Protein AF-A0A938T1M0-F1 (afdb_monomer_lite)

Foldseek 3Di:
DDPDPDPDPPPPPWDFDDWDDDPPFPIKTWTDDPVFKTKIWDFDPVVGDIDIDIDGNCRVCVVVVVCVVVVVVVVVVVVVVVVVVVVVCCVPPVVLVVQLVVQVVVVVVVPLVDARDQPDPDDPSNVVRVVSRVVSVVVVVVVVVVVVVVVVVVVVLAPPLWKKFKAALQQATQFTYPSNCVQQVDDGVVRHGDHPCVSQVHPDCSVVLNVCVVVVNQFDFDWDWGQHPPPGTWTKTWTWGQDPVPNMIMIIIDTCRPVD

Secondary structure (DSSP, 8-state):
---------------EEEEEEETTEEEEEEEEETTTEEEEEEEETTTTEEEEEEEEHHHHHHHHHHHHHHHHHHHHHHHHHHHHHHHHHIIIIIHHHHHHHHHHHHHHTT-TT-------SSSHHHHHHHHHHHHHHHHHHHHHHHHHHHHHHHHHHHH-SSEEEEEETTSBEEEE-HHHHHHHT--HHHHTTSBHHHHHT-SSHHHHHHHHHHHT----EEEEEEEETTTEEEEEEEEEEEETTTTEEEEEEEE-TT--

Sequence (260 aa):
MNSTITWKRKKFHWIQIFTISLFSIKKVNLFLHRKDRLGASLYLEKPGWVVIASVSKDEALSPVLQIVHIGFFRIGIGVVAVMILTLIIARRIARPILHVANTAERITEGHWDERVVVKYKKGEIARLARAFNEMVETLQKSLRALRHSERLKENIIAIIPSALLVLDRSFKVNSVNKGFCEMFDMTIHEVVGKPVDDVLKETGISTEGRNAIAHGDCFLDLECECRSPKKGKMVLKLSLTDMQDVEEVVLVIENITEIK

Structure (mmCIF, N/CA/C/O backbone):
data_AF-A0A938T1M0-F1
#
_entry.id   AF-A0A938T1M0-F1
#
loop_
_atom_site.group_PDB
_atom_site.id
_atom_site.type_symbol
_atom_site.label_atom_id
_atom_site.label_alt_id
_atom_site.label_comp_id
_atom_site.label_asym_id
_atom_site.label_entity_id
_atom_site.label_seq_id
_atom_site.pdbx_PDB_ins_code
_atom_site.Cartn_x
_atom_site.Cartn_y
_atom_site.Cartn_z
_atom_site.occupancy
_atom_site.B_iso_or_equiv
_atom_site.auth_seq_id
_atom_site.auth_comp_id
_atom_site.auth_asym_id
_atom_site.auth_atom_id
_atom_site.pdbx_PDB_model_num
ATOM 1 N N . MET A 1 1 ? 59.189 7.403 -92.893 1.00 32.72 1 MET A N 1
ATOM 2 C CA . MET A 1 1 ? 58.217 8.379 -93.431 1.00 32.72 1 MET A CA 1
ATOM 3 C C . MET A 1 1 ? 57.289 8.773 -92.293 1.00 32.72 1 MET A C 1
ATOM 5 O O . MET A 1 1 ? 56.646 7.906 -91.721 1.00 32.72 1 MET A O 1
ATOM 9 N N . ASN A 1 2 ? 57.356 10.040 -91.884 1.00 28.48 2 ASN A N 1
ATOM 10 C CA . ASN A 1 2 ? 56.702 10.600 -90.701 1.00 28.48 2 ASN A CA 1
ATOM 11 C C . ASN A 1 2 ? 55.172 10.498 -90.782 1.00 28.48 2 ASN A C 1
ATOM 13 O O . ASN A 1 2 ? 54.568 11.125 -91.647 1.00 28.48 2 ASN A O 1
ATOM 17 N N . SER A 1 3 ? 54.541 9.788 -89.845 1.00 28.48 3 SER A N 1
ATOM 18 C CA . SER A 1 3 ? 53.109 9.931 -89.575 1.00 28.48 3 SER A CA 1
ATOM 19 C C . SER A 1 3 ? 52.917 10.985 -88.485 1.00 28.48 3 SER A C 1
ATOM 21 O O . SER A 1 3 ? 52.976 10.706 -87.287 1.00 28.48 3 SER A O 1
ATOM 23 N N . THR A 1 4 ? 52.741 12.226 -88.917 1.00 28.42 4 THR A N 1
ATOM 24 C CA . THR A 1 4 ? 52.432 13.391 -88.088 1.00 28.42 4 THR A CA 1
ATOM 25 C C . THR A 1 4 ? 51.041 13.212 -87.469 1.00 28.42 4 THR A C 1
ATOM 27 O O . THR A 1 4 ? 50.024 13.425 -88.124 1.00 28.42 4 THR A O 1
ATOM 30 N N . ILE A 1 5 ? 50.973 12.803 -86.199 1.00 30.28 5 ILE A N 1
ATOM 31 C CA . ILE A 1 5 ? 49.720 12.783 -85.433 1.00 30.28 5 ILE A CA 1
ATOM 32 C C . ILE A 1 5 ? 49.393 14.230 -85.055 1.00 30.28 5 ILE A C 1
ATOM 34 O O . ILE A 1 5 ? 49.889 14.779 -84.071 1.00 30.28 5 ILE A O 1
ATOM 38 N N . THR A 1 6 ? 48.572 14.880 -85.875 1.00 26.11 6 THR A N 1
ATOM 39 C CA . THR A 1 6 ? 48.035 16.212 -85.599 1.00 26.11 6 THR A CA 1
ATOM 40 C C . THR A 1 6 ? 47.037 16.126 -84.443 1.00 26.11 6 THR A C 1
ATOM 42 O O . THR A 1 6 ? 45.907 15.663 -84.620 1.00 26.11 6 THR A O 1
ATOM 45 N N . TRP A 1 7 ? 47.424 16.594 -83.254 1.00 29.97 7 TRP A N 1
ATOM 46 C CA . TRP A 1 7 ? 46.499 16.818 -82.141 1.00 29.97 7 TRP A CA 1
ATOM 47 C C . TRP A 1 7 ? 45.564 17.982 -82.484 1.00 29.97 7 TRP A C 1
ATOM 49 O O . TRP A 1 7 ? 45.816 19.146 -82.176 1.00 29.97 7 TRP A O 1
ATOM 59 N N . LYS A 1 8 ? 44.457 17.668 -83.161 1.00 27.16 8 LYS A N 1
ATOM 60 C CA . LYS A 1 8 ? 43.350 18.601 -83.369 1.00 27.16 8 LYS A CA 1
ATOM 61 C C . LYS A 1 8 ? 42.813 18.966 -81.985 1.00 27.16 8 LYS A C 1
ATOM 63 O O . LYS A 1 8 ? 42.404 18.079 -81.238 1.00 27.16 8 LYS A O 1
ATOM 68 N N . ARG A 1 9 ? 42.839 20.262 -81.655 1.00 35.25 9 ARG A N 1
ATOM 69 C CA . ARG A 1 9 ? 42.271 20.918 -80.461 1.00 35.25 9 ARG A CA 1
ATOM 70 C C . ARG A 1 9 ? 40.810 20.472 -80.228 1.00 35.25 9 ARG A C 1
ATOM 72 O O . ARG A 1 9 ? 39.865 21.201 -80.509 1.00 35.25 9 ARG A O 1
ATOM 79 N N . LYS A 1 10 ? 40.584 19.261 -79.716 1.00 34.41 10 LYS A N 1
ATOM 80 C CA . LYS A 1 10 ? 39.318 18.893 -79.083 1.00 34.41 10 LYS A CA 1
ATOM 81 C C . LYS A 1 10 ? 39.330 19.631 -77.754 1.00 34.41 10 LYS A C 1
ATOM 83 O O . LYS A 1 10 ? 40.147 19.319 -76.894 1.00 34.41 10 LYS A O 1
ATOM 88 N N . LYS A 1 11 ? 38.476 20.651 -77.622 1.00 34.88 11 LYS A N 1
ATOM 89 C CA . LYS A 1 11 ? 38.172 21.327 -76.353 1.00 34.88 11 LYS A CA 1
ATOM 90 C C . LYS A 1 11 ? 37.719 20.266 -75.343 1.00 34.88 11 LYS A C 1
ATOM 92 O O . LYS A 1 11 ? 36.526 20.009 -75.211 1.00 34.88 11 LYS A O 1
ATOM 97 N N . PHE A 1 12 ? 38.652 19.635 -74.640 1.00 42.44 12 PHE A N 1
ATOM 98 C CA . PHE A 1 12 ? 38.319 18.900 -73.434 1.00 42.44 12 PHE A CA 1
ATOM 99 C C . PHE A 1 12 ? 37.825 19.940 -72.426 1.00 42.44 12 PHE A C 1
ATOM 101 O O . PHE A 1 12 ? 38.582 20.813 -72.006 1.00 42.44 12 PHE A O 1
ATOM 108 N N . HIS A 1 13 ? 36.533 19.903 -72.109 1.00 35.84 13 HIS A N 1
ATOM 109 C CA . HIS A 1 13 ? 35.963 20.695 -71.025 1.00 35.84 13 HIS A CA 1
ATOM 110 C C . HIS A 1 13 ? 36.415 20.074 -69.701 1.00 35.84 13 HIS A C 1
ATOM 112 O O . HIS A 1 13 ? 35.733 19.225 -69.132 1.00 35.84 13 HIS A O 1
ATOM 118 N N . TRP A 1 14 ? 37.610 20.450 -69.252 1.00 47.53 14 TRP A N 1
ATOM 119 C CA . TRP A 1 14 ? 38.075 20.190 -67.896 1.00 47.53 14 TRP A CA 1
ATOM 120 C C . TRP A 1 14 ? 37.619 21.347 -67.016 1.00 47.53 14 TRP A C 1
ATOM 122 O O . TRP A 1 14 ? 37.953 22.499 -67.284 1.00 47.53 14 TRP A O 1
ATOM 132 N N . ILE A 1 15 ? 36.858 21.049 -65.970 1.00 43.47 15 ILE A N 1
ATOM 133 C CA . ILE A 1 15 ? 36.596 22.016 -64.906 1.00 43.47 15 ILE A CA 1
ATOM 134 C C . ILE A 1 15 ? 37.726 21.821 -63.896 1.00 43.47 15 ILE A C 1
ATOM 136 O O . ILE A 1 15 ? 37.803 20.775 -63.250 1.00 43.47 15 ILE A O 1
ATOM 140 N N . GLN A 1 16 ? 38.651 22.780 -63.834 1.00 45.66 16 GLN A N 1
ATOM 141 C CA . GLN A 1 16 ? 39.738 22.788 -62.856 1.00 45.66 16 GLN A CA 1
ATOM 142 C C . GLN A 1 16 ? 39.152 23.158 -61.491 1.00 45.66 16 GLN A C 1
ATOM 144 O O . GLN A 1 16 ? 38.531 24.207 -61.353 1.00 45.66 16 GLN A O 1
ATOM 149 N N . ILE A 1 17 ? 39.311 22.274 -60.505 1.00 53.03 17 ILE A N 1
ATOM 150 C CA . ILE A 1 17 ? 38.641 22.415 -59.202 1.00 53.03 17 ILE A CA 1
ATOM 151 C C . ILE A 1 17 ? 39.590 23.031 -58.172 1.00 53.03 17 ILE A C 1
ATOM 153 O O . ILE A 1 17 ? 39.186 23.906 -57.414 1.00 53.03 17 ILE A O 1
ATOM 157 N N . PHE A 1 18 ? 40.854 22.589 -58.137 1.00 41.94 18 PHE A N 1
ATOM 158 C CA . PHE A 1 18 ? 41.838 23.041 -57.150 1.00 41.94 18 PHE A CA 1
ATOM 159 C C . PHE A 1 18 ? 43.278 22.706 -57.589 1.00 41.94 18 PHE A C 1
ATOM 161 O O . PHE A 1 18 ? 43.489 21.724 -58.303 1.00 41.94 18 PHE A O 1
ATOM 168 N N . THR A 1 19 ? 44.269 23.496 -57.152 1.00 43.09 19 THR A N 1
ATOM 169 C CA . THR A 1 19 ? 45.709 23.247 -57.396 1.00 43.09 19 THR A CA 1
ATOM 170 C C . THR A 1 19 ? 46.438 23.208 -56.056 1.00 43.09 19 THR A C 1
ATOM 172 O O . THR A 1 19 ? 46.411 24.198 -55.330 1.00 43.09 19 THR A O 1
ATOM 175 N N . ILE A 1 20 ? 47.092 22.092 -55.720 1.00 47.69 20 ILE A N 1
ATOM 176 C CA . ILE A 1 20 ? 47.878 21.957 -54.481 1.00 47.69 20 ILE A CA 1
ATOM 177 C C . ILE A 1 20 ? 49.364 21.987 -54.842 1.00 47.69 20 ILE A C 1
ATOM 179 O O . ILE A 1 20 ? 49.814 21.239 -55.711 1.00 47.69 20 ILE A O 1
ATOM 183 N N . SER A 1 21 ? 50.125 22.858 -54.176 1.00 43.66 21 SER A N 1
ATOM 184 C CA . SER A 1 21 ? 51.585 22.924 -54.282 1.00 43.66 21 SER A CA 1
ATOM 185 C C . SER A 1 21 ? 52.196 22.311 -53.024 1.00 43.66 21 SER A C 1
ATOM 187 O O . SER A 1 21 ? 52.230 22.962 -51.983 1.00 43.66 21 SER A O 1
ATOM 189 N N . LEU A 1 22 ? 52.653 21.057 -53.096 1.00 43.72 22 LEU A N 1
ATOM 190 C CA . LEU A 1 22 ? 53.456 20.454 -52.027 1.00 43.72 22 LEU A CA 1
ATOM 191 C C . LEU A 1 22 ? 54.924 20.861 -52.217 1.00 43.72 22 LEU A C 1
ATOM 193 O O . LEU A 1 22 ? 55.430 20.803 -53.334 1.00 43.72 22 LEU A O 1
ATOM 197 N N . PHE A 1 23 ? 55.603 21.239 -51.131 1.00 44.09 23 PHE A N 1
ATOM 198 C CA . PHE A 1 23 ? 56.865 22.007 -51.073 1.00 44.09 23 PHE A CA 1
ATOM 199 C C . PHE A 1 23 ? 58.115 21.393 -51.760 1.00 44.09 23 PHE A C 1
ATOM 201 O O . PHE A 1 23 ? 59.209 21.924 -51.627 1.00 44.09 23 PHE A O 1
ATOM 208 N N . SER A 1 24 ? 57.981 20.300 -52.518 1.00 49.78 24 SER A N 1
ATOM 209 C CA . SER A 1 24 ? 59.057 19.718 -53.342 1.00 49.78 24 SER A CA 1
ATOM 210 C C . SER A 1 24 ? 58.553 19.011 -54.624 1.00 49.78 24 SER A C 1
ATOM 212 O O . SER A 1 24 ? 59.338 18.475 -55.401 1.00 49.78 24 SER A O 1
ATOM 214 N N . ILE A 1 25 ? 57.239 19.012 -54.900 1.00 48.59 25 ILE A N 1
ATOM 215 C CA . ILE A 1 25 ? 56.631 18.304 -56.043 1.00 48.59 25 ILE A CA 1
ATOM 216 C C . ILE A 1 25 ? 55.898 19.320 -56.931 1.00 48.59 25 ILE A C 1
ATOM 218 O O . ILE A 1 25 ? 55.075 20.101 -56.454 1.00 48.59 25 ILE A O 1
ATOM 222 N N . LYS A 1 26 ? 56.199 19.311 -58.239 1.00 55.69 26 LYS A N 1
ATOM 223 C CA . LYS A 1 26 ? 55.539 20.142 -59.266 1.00 55.69 26 LYS A CA 1
ATOM 224 C C . LYS A 1 26 ? 54.010 20.056 -59.186 1.00 55.69 26 LYS A C 1
ATOM 226 O O . LYS A 1 26 ? 53.461 19.002 -58.883 1.00 55.69 26 LYS A O 1
ATOM 231 N N . LYS A 1 27 ? 53.349 21.178 -59.510 1.00 55.69 27 LYS A N 1
ATOM 232 C CA . LYS A 1 27 ? 51.889 21.393 -59.465 1.00 55.69 27 LYS A CA 1
ATOM 233 C C . LYS A 1 27 ? 51.096 20.154 -59.907 1.00 55.69 27 LYS A C 1
ATOM 235 O O . LYS A 1 27 ? 51.158 19.763 -61.072 1.00 55.69 27 LYS A O 1
ATOM 240 N N . VAL A 1 28 ? 50.312 19.594 -58.986 1.00 58.72 28 VAL A N 1
ATOM 241 C CA . VAL A 1 28 ? 49.324 18.546 -59.272 1.00 58.72 28 VAL A CA 1
ATOM 242 C C . VAL A 1 28 ? 47.975 19.221 -59.504 1.00 58.72 28 VAL A C 1
ATOM 244 O O . VAL A 1 28 ? 47.480 19.939 -58.633 1.00 58.72 28 VAL A O 1
ATOM 247 N N . ASN A 1 29 ? 47.375 18.993 -60.674 1.00 62.19 29 ASN A N 1
ATOM 248 C CA . ASN A 1 29 ? 46.046 19.511 -61.003 1.00 62.19 29 ASN A CA 1
ATOM 249 C C . ASN A 1 29 ? 45.008 18.398 -60.831 1.00 62.19 29 ASN A C 1
ATOM 251 O O . ASN A 1 29 ? 45.067 17.391 -61.545 1.00 62.19 29 ASN A O 1
ATOM 255 N N . LEU A 1 30 ? 44.049 18.586 -59.919 1.00 58.00 30 LEU A N 1
ATOM 256 C CA . LEU A 1 30 ? 42.872 17.720 -59.825 1.00 58.00 30 LEU A CA 1
ATOM 257 C C . LEU A 1 30 ? 41.816 18.136 -60.852 1.00 58.00 30 LEU A C 1
ATOM 259 O O . LEU A 1 30 ? 41.500 19.318 -61.005 1.00 58.00 30 LEU A O 1
ATOM 263 N N . PHE A 1 31 ? 41.236 17.146 -61.524 1.00 67.25 31 PHE A N 1
ATOM 264 C CA . PHE A 1 31 ? 40.184 17.341 -62.511 1.00 67.25 31 PHE A CA 1
ATOM 265 C C . PHE A 1 31 ? 39.103 16.259 -62.372 1.00 67.25 31 PHE A C 1
ATOM 267 O O . PHE A 1 31 ? 39.364 15.109 -62.020 1.00 67.25 31 PHE A O 1
ATOM 274 N N . LEU A 1 32 ? 37.862 16.617 -62.694 1.00 59.09 32 LEU A N 1
ATOM 275 C CA . LEU A 1 32 ? 36.777 15.656 -62.893 1.00 59.09 32 LEU A CA 1
ATOM 276 C C . LEU A 1 32 ? 36.747 15.261 -64.372 1.00 59.09 32 LEU A C 1
ATOM 278 O O . LEU A 1 32 ? 36.541 16.118 -65.233 1.00 59.09 32 LEU A O 1
ATOM 282 N N . HIS A 1 33 ? 36.930 13.973 -64.681 1.00 56.00 33 HIS A N 1
ATOM 283 C CA . HIS A 1 33 ? 36.705 13.469 -66.036 1.00 56.00 33 HIS A CA 1
ATOM 284 C C . HIS A 1 33 ? 35.314 12.843 -66.118 1.00 56.00 33 HIS A C 1
ATOM 286 O O . HIS A 1 33 ? 35.064 11.820 -65.489 1.00 56.00 33 HIS A O 1
ATOM 292 N N . ARG A 1 34 ? 34.420 13.457 -66.907 1.00 57.78 34 ARG A N 1
ATOM 293 C CA . ARG A 1 34 ? 33.112 12.901 -67.302 1.00 57.78 34 ARG A CA 1
ATOM 294 C C . ARG A 1 34 ? 32.280 12.375 -66.115 1.00 57.78 34 ARG A C 1
ATOM 296 O O . ARG A 1 34 ? 32.180 11.172 -65.978 1.00 57.78 34 ARG A O 1
ATOM 303 N N . LYS A 1 35 ? 31.699 13.275 -65.302 1.00 61.12 35 LYS A N 1
ATOM 304 C CA . LYS A 1 35 ? 30.786 13.088 -64.134 1.00 61.12 35 LYS A CA 1
ATOM 305 C C . LYS A 1 35 ? 31.133 12.027 -63.060 1.00 61.12 35 LYS A C 1
ATOM 307 O O . LYS A 1 35 ? 30.909 12.330 -61.890 1.00 61.12 35 LYS A O 1
ATOM 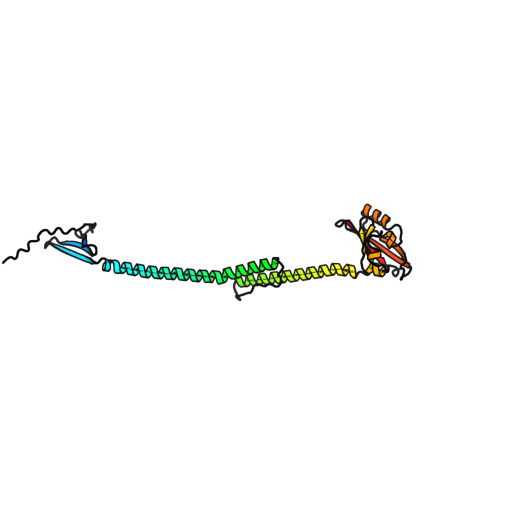312 N N . ASP A 1 36 ? 31.775 10.912 -63.388 1.00 72.06 36 ASP A N 1
ATOM 313 C CA . ASP A 1 36 ? 31.881 9.699 -62.569 1.00 72.06 36 ASP A CA 1
ATOM 314 C C . ASP A 1 36 ? 33.328 9.235 -62.346 1.00 72.06 36 ASP A C 1
ATOM 316 O O . ASP A 1 36 ? 33.559 8.161 -61.796 1.00 72.06 36 ASP A O 1
ATOM 320 N N . ARG A 1 37 ? 34.336 10.030 -62.735 1.00 77.94 37 ARG A N 1
ATOM 321 C CA . ARG A 1 37 ? 35.749 9.741 -62.432 1.00 77.94 37 ARG A CA 1
ATOM 322 C C . ARG A 1 37 ? 36.456 10.940 -61.812 1.00 77.94 37 ARG A C 1
ATOM 324 O O . ARG A 1 37 ? 36.391 12.055 -62.335 1.00 77.94 37 ARG A O 1
ATOM 331 N N . LEU A 1 38 ? 37.161 10.687 -60.715 1.00 79.06 38 LEU A N 1
ATOM 332 C CA . LEU A 1 38 ? 38.074 11.622 -60.067 1.00 79.06 38 LEU A CA 1
ATOM 333 C C . LEU A 1 38 ? 39.472 11.387 -60.624 1.00 79.06 38 LEU A C 1
ATOM 335 O O . LEU A 1 38 ? 39.946 10.254 -60.619 1.00 79.06 38 LEU A O 1
ATOM 339 N N . GLY A 1 39 ? 40.129 12.429 -61.124 1.00 81.44 39 GLY A N 1
ATOM 340 C CA . GLY A 1 39 ? 41.477 12.304 -61.655 1.00 81.44 39 GLY A CA 1
ATOM 341 C C . GLY A 1 39 ? 42.434 13.382 -61.174 1.00 81.44 39 GLY A C 1
ATOM 342 O O . GLY A 1 39 ? 42.039 14.471 -60.761 1.00 81.44 39 GLY A O 1
ATOM 343 N N . ALA A 1 40 ? 43.717 13.050 -61.231 1.00 80.12 40 ALA A N 1
ATOM 344 C CA . ALA A 1 40 ? 44.826 13.948 -60.970 1.00 80.12 40 ALA A CA 1
ATOM 345 C C . ALA A 1 40 ? 45.802 13.880 -62.147 1.00 80.12 40 ALA A C 1
ATOM 347 O O . ALA A 1 40 ? 46.037 12.812 -62.718 1.00 80.12 40 ALA A O 1
ATOM 348 N N . SER A 1 41 ? 46.336 15.034 -62.542 1.00 77.44 41 SER A N 1
ATOM 349 C CA . SER A 1 41 ? 47.326 15.137 -63.615 1.00 77.44 41 SER A CA 1
ATOM 350 C C . SER A 1 41 ? 48.601 15.759 -63.087 1.00 77.44 41 SER A C 1
ATOM 352 O O . SER A 1 41 ? 48.564 16.729 -62.324 1.00 77.44 41 SER A O 1
ATOM 354 N N . LEU A 1 42 ? 49.722 15.202 -63.533 1.00 79.25 42 LEU A N 1
ATOM 355 C CA . LEU A 1 42 ? 51.054 15.722 -63.280 1.00 79.25 42 LEU A CA 1
ATOM 356 C C . LEU A 1 42 ? 51.771 15.932 -64.612 1.00 79.25 42 LEU A C 1
ATOM 358 O O . LEU A 1 42 ? 51.800 15.045 -65.467 1.00 79.25 42 LEU A O 1
ATOM 362 N N . TYR A 1 43 ? 52.357 17.114 -64.771 1.00 75.38 43 TYR A N 1
ATOM 363 C CA . TYR A 1 43 ? 53.157 17.470 -65.936 1.00 75.38 43 TYR A CA 1
ATOM 364 C C . TYR A 1 43 ? 54.648 17.215 -65.668 1.00 75.38 43 TYR A C 1
ATOM 366 O O . TYR A 1 43 ? 55.211 17.753 -64.712 1.00 75.38 43 TYR A O 1
ATOM 374 N N . LEU A 1 44 ? 55.300 16.428 -66.528 1.00 78.38 44 LEU A N 1
ATOM 375 C CA . LEU A 1 44 ? 56.740 16.156 -66.489 1.00 78.38 44 LEU A CA 1
ATOM 376 C C . LEU A 1 44 ? 57.458 16.991 -67.560 1.00 78.38 44 LEU A C 1
ATOM 378 O O . LEU A 1 44 ? 57.264 16.781 -68.753 1.00 78.38 44 LEU A O 1
ATOM 382 N N . GLU A 1 45 ? 58.328 17.916 -67.143 1.00 70.06 45 GLU A N 1
ATOM 383 C CA . GLU A 1 45 ? 58.998 18.876 -68.048 1.00 70.06 45 GLU A CA 1
ATOM 384 C C . GLU A 1 45 ? 59.930 18.244 -69.092 1.00 70.06 45 GLU A C 1
ATOM 386 O O . GLU A 1 45 ? 60.097 18.813 -70.167 1.00 70.06 45 GLU A O 1
ATOM 391 N N . LYS A 1 46 ? 60.510 17.069 -68.822 1.00 76.38 46 LYS A N 1
ATOM 392 C CA . LYS A 1 46 ? 61.274 16.285 -69.805 1.00 76.38 46 LYS A CA 1
ATOM 393 C C . LYS A 1 46 ? 60.914 14.808 -69.625 1.00 76.38 46 LYS A C 1
ATOM 395 O O . LYS A 1 46 ? 61.120 14.305 -68.522 1.00 76.38 46 LYS A O 1
ATOM 400 N N . PRO A 1 47 ? 60.336 14.126 -70.634 1.00 58.84 47 PRO A N 1
ATOM 401 C CA . PRO A 1 47 ? 60.221 14.486 -72.058 1.00 58.84 47 PRO A CA 1
ATOM 402 C C . PRO A 1 47 ? 58.911 15.216 -72.465 1.00 58.84 47 PRO A C 1
ATOM 404 O O . PRO A 1 47 ? 58.524 15.154 -73.628 1.00 58.84 47 PRO A O 1
ATOM 407 N N . GLY A 1 48 ? 58.211 15.904 -71.551 1.00 73.12 48 GLY A N 1
ATOM 408 C CA . GLY A 1 48 ? 56.956 16.612 -71.871 1.00 73.12 48 GLY A CA 1
ATOM 409 C C . GLY A 1 48 ? 55.694 15.748 -71.749 1.00 73.12 48 GLY A C 1
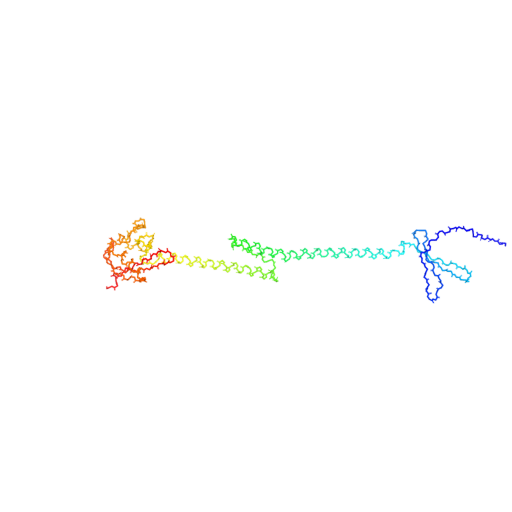ATOM 410 O O . GLY A 1 48 ? 54.710 15.975 -72.451 1.00 73.12 48 GLY A O 1
ATOM 411 N N . TRP A 1 49 ? 55.716 14.723 -70.895 1.00 76.88 49 TRP A N 1
ATOM 412 C CA . TRP A 1 49 ? 54.576 13.827 -70.679 1.00 76.88 49 TRP A CA 1
ATOM 413 C C . TRP A 1 49 ? 53.601 14.375 -69.635 1.00 76.88 49 TRP A C 1
ATOM 415 O O . TRP A 1 49 ? 54.006 14.944 -68.620 1.00 76.88 49 TRP A O 1
ATOM 425 N N . VAL A 1 50 ? 52.307 14.138 -69.857 1.00 77.62 50 VAL A N 1
ATOM 426 C CA . VAL A 1 50 ? 51.261 14.344 -68.848 1.00 77.62 50 VAL A CA 1
ATOM 427 C C . VAL A 1 50 ? 50.823 12.982 -68.346 1.00 77.62 50 VAL A C 1
ATOM 429 O O . VAL A 1 50 ? 50.231 12.205 -69.092 1.00 77.62 50 VAL A O 1
ATOM 432 N N . VAL A 1 51 ? 51.111 12.695 -67.082 1.00 80.88 51 VAL A N 1
ATOM 433 C CA . VAL A 1 51 ? 50.607 11.490 -66.424 1.00 80.88 51 VAL A CA 1
ATOM 434 C C . VAL A 1 51 ? 49.240 11.820 -65.847 1.00 80.88 51 VAL A C 1
ATOM 436 O O . VAL A 1 51 ? 49.089 12.796 -65.113 1.00 80.88 51 VAL A O 1
ATOM 439 N N . ILE A 1 52 ? 48.240 11.020 -66.208 1.00 80.94 52 ILE A N 1
ATOM 440 C CA . ILE A 1 52 ? 46.843 11.194 -65.816 1.00 80.94 52 ILE A CA 1
ATOM 441 C C . ILE A 1 52 ? 46.434 9.939 -65.050 1.00 80.94 52 ILE A C 1
ATOM 443 O O . ILE A 1 52 ? 46.320 8.865 -65.636 1.00 80.94 52 ILE A O 1
ATOM 447 N N . ALA A 1 53 ? 46.200 10.074 -63.749 1.00 80.44 53 ALA A N 1
ATOM 448 C CA . ALA A 1 53 ? 45.587 9.027 -62.941 1.00 80.44 53 ALA A CA 1
ATOM 449 C C . ALA A 1 53 ? 44.100 9.350 -62.785 1.00 80.44 53 ALA A C 1
ATOM 451 O O . ALA A 1 53 ? 43.751 10.496 -62.509 1.00 80.44 53 ALA A O 1
ATOM 452 N N . SER A 1 54 ? 43.211 8.373 -62.974 1.00 80.06 54 SER A N 1
ATOM 453 C CA . SER A 1 54 ? 41.784 8.560 -62.691 1.00 80.06 54 SER A CA 1
ATOM 454 C C . SER A 1 54 ? 41.159 7.317 -62.072 1.00 80.06 54 SER A C 1
ATOM 456 O O . SER A 1 54 ? 41.306 6.220 -62.608 1.00 80.06 54 SER A O 1
ATOM 458 N N . VAL A 1 55 ? 40.420 7.514 -60.986 1.00 84.25 55 VAL A N 1
ATOM 459 C CA . VAL A 1 55 ? 39.669 6.490 -60.256 1.00 84.25 55 VAL A CA 1
ATOM 460 C C . VAL A 1 55 ? 38.180 6.768 -60.446 1.00 84.25 55 VAL A C 1
ATOM 462 O O . VAL A 1 55 ? 37.761 7.927 -60.523 1.00 84.25 55 VAL A O 1
ATOM 465 N N . SER A 1 56 ? 37.367 5.722 -60.586 1.00 81.38 56 SER A N 1
ATOM 466 C CA . SER A 1 56 ? 35.912 5.905 -60.646 1.00 81.38 56 SER A CA 1
ATOM 467 C C . SER A 1 56 ? 35.379 6.386 -59.289 1.00 81.38 56 SER A C 1
ATOM 469 O O . SER A 1 56 ? 35.929 6.045 -58.244 1.00 81.38 56 SER A O 1
ATOM 471 N N . LYS A 1 57 ? 34.328 7.213 -59.275 1.00 76.81 57 LYS A N 1
ATOM 472 C CA . LYS A 1 57 ? 33.712 7.674 -58.021 1.00 76.81 57 LYS A CA 1
ATOM 473 C C . LYS A 1 57 ? 33.218 6.501 -57.181 1.00 76.81 57 LYS A C 1
ATOM 475 O O . LYS A 1 57 ? 33.396 6.535 -55.972 1.00 76.81 57 LYS A O 1
ATOM 480 N N . ASP A 1 58 ? 32.665 5.472 -57.814 1.00 79.44 58 ASP A N 1
ATOM 481 C CA . ASP A 1 58 ? 32.163 4.279 -57.130 1.00 79.44 58 ASP A CA 1
ATOM 482 C C . ASP A 1 58 ? 33.287 3.509 -56.431 1.00 79.44 58 ASP A C 1
ATOM 484 O O . ASP A 1 58 ? 33.131 3.075 -55.296 1.00 79.44 58 ASP A O 1
ATOM 488 N N . GLU A 1 59 ? 34.458 3.414 -57.058 1.00 80.94 59 GLU A N 1
ATOM 489 C CA . GLU A 1 59 ? 35.638 2.770 -56.478 1.00 80.94 59 GLU A CA 1
ATOM 490 C C . GLU A 1 59 ? 36.250 3.617 -55.355 1.00 80.94 59 GLU A C 1
ATOM 492 O O . GLU A 1 59 ? 36.528 3.094 -54.277 1.00 80.94 59 GLU A O 1
ATOM 497 N N . ALA A 1 60 ? 36.359 4.937 -55.555 1.00 80.94 60 ALA A N 1
ATOM 498 C CA . ALA A 1 60 ? 36.851 5.872 -54.542 1.00 80.94 60 ALA A CA 1
ATOM 499 C C . ALA A 1 60 ? 35.917 5.985 -53.317 1.00 80.94 60 ALA A C 1
ATOM 501 O O . ALA A 1 60 ? 36.391 6.199 -52.202 1.00 80.94 60 ALA A O 1
ATOM 502 N N . LEU A 1 61 ? 34.599 5.844 -53.508 1.00 82.00 61 LEU A N 1
ATOM 503 C CA . LEU A 1 61 ? 33.584 5.909 -52.448 1.00 82.00 61 LEU A CA 1
ATOM 504 C C . LEU A 1 61 ? 33.220 4.539 -51.867 1.00 82.00 61 LEU A C 1
ATOM 506 O O . LEU A 1 61 ? 32.596 4.493 -50.807 1.00 82.00 61 LEU A O 1
ATOM 510 N N . SER A 1 62 ? 33.617 3.431 -52.498 1.00 82.12 62 SER A N 1
ATOM 511 C CA . SER A 1 62 ? 33.330 2.079 -52.006 1.00 82.12 62 SER A CA 1
ATOM 512 C C . SER A 1 62 ? 33.715 1.858 -50.532 1.00 82.12 62 SER A C 1
ATOM 514 O O . SER A 1 62 ? 32.882 1.315 -49.798 1.00 82.12 62 SER A O 1
ATOM 516 N N . PRO A 1 63 ? 34.866 2.351 -50.015 1.00 84.31 63 PRO A N 1
ATOM 517 C CA . PRO A 1 63 ? 35.205 2.179 -48.603 1.00 84.31 63 PRO A CA 1
ATOM 518 C C . PRO A 1 63 ? 34.326 3.054 -47.699 1.00 84.31 63 PRO A C 1
ATOM 520 O O . PRO A 1 63 ? 33.945 2.642 -46.604 1.00 84.31 63 PRO A O 1
ATOM 523 N N . VAL A 1 64 ? 33.948 4.250 -48.169 1.00 87.31 64 VAL A N 1
ATOM 524 C CA . VAL A 1 64 ? 33.070 5.180 -47.438 1.00 87.31 64 VAL A CA 1
ATOM 525 C C . VAL A 1 64 ? 31.676 4.575 -47.280 1.00 87.31 64 VAL A C 1
ATOM 527 O O . VAL A 1 64 ? 31.124 4.569 -46.182 1.00 87.31 64 VAL A O 1
ATOM 530 N N . LEU A 1 65 ? 31.125 4.003 -48.353 1.00 84.38 65 LEU A N 1
ATOM 531 C CA . LEU A 1 65 ? 29.816 3.353 -48.323 1.00 84.38 65 LEU A CA 1
ATOM 532 C C . LEU A 1 65 ? 29.802 2.131 -47.394 1.00 84.38 65 LEU A C 1
ATOM 534 O O . LEU A 1 65 ? 28.812 1.918 -46.694 1.00 84.38 65 LEU A O 1
ATOM 538 N N . GLN A 1 66 ? 30.886 1.353 -47.323 1.00 85.56 66 GLN A N 1
ATOM 539 C CA . GLN A 1 66 ? 30.988 0.230 -46.380 1.00 85.56 66 GLN A CA 1
ATOM 540 C C . GLN A 1 66 ? 30.969 0.696 -44.918 1.00 85.56 66 GLN A C 1
ATOM 542 O O . GLN A 1 66 ? 30.249 0.122 -44.098 1.00 85.56 66 GLN A O 1
ATOM 547 N N . ILE A 1 67 ? 31.694 1.771 -44.593 1.00 90.69 67 ILE A N 1
ATOM 548 C CA . ILE A 1 67 ? 31.698 2.357 -43.244 1.00 90.69 67 ILE A CA 1
ATOM 549 C C . ILE A 1 67 ? 30.295 2.840 -42.859 1.00 90.69 67 ILE A C 1
ATOM 551 O O . ILE A 1 67 ? 29.857 2.598 -41.733 1.00 90.69 67 ILE A O 1
ATOM 555 N N . VAL A 1 68 ? 29.569 3.467 -43.790 1.00 92.19 68 VAL A N 1
ATOM 556 C CA . VAL A 1 68 ? 28.199 3.946 -43.546 1.00 92.19 68 VAL A CA 1
ATOM 557 C C . VAL A 1 68 ? 27.253 2.791 -43.206 1.00 92.19 68 VAL A C 1
ATOM 559 O O . VAL A 1 68 ? 26.558 2.871 -42.194 1.00 92.19 68 VAL A O 1
ATOM 562 N N . HIS A 1 69 ? 27.247 1.697 -43.976 1.00 88.62 69 HIS A N 1
ATOM 563 C CA . HIS A 1 69 ? 26.350 0.560 -43.710 1.00 88.62 69 HIS A CA 1
ATOM 564 C C . HIS A 1 69 ? 26.668 -0.144 -42.384 1.00 88.62 69 HIS A C 1
ATOM 566 O O . HIS A 1 69 ? 25.756 -0.448 -41.613 1.00 88.62 69 HIS A O 1
ATOM 572 N N . ILE A 1 70 ? 27.952 -0.359 -42.077 1.00 92.88 70 ILE A N 1
ATOM 573 C CA . ILE A 1 70 ? 28.374 -0.951 -40.796 1.00 92.88 70 ILE A CA 1
ATOM 574 C C . ILE A 1 70 ? 27.998 -0.024 -39.633 1.00 92.88 70 ILE A C 1
ATOM 576 O O . ILE A 1 70 ? 27.521 -0.491 -38.597 1.00 92.88 70 ILE A O 1
ATOM 580 N N . GLY A 1 71 ? 28.182 1.288 -39.803 1.00 94.25 71 GLY A N 1
ATOM 581 C CA . GLY A 1 71 ? 27.771 2.297 -38.830 1.00 94.25 71 GLY A CA 1
ATOM 582 C C . GLY A 1 71 ? 26.268 2.252 -38.564 1.00 94.25 71 GLY A C 1
ATOM 583 O O . GLY A 1 71 ? 25.853 2.156 -37.410 1.00 94.25 71 GLY A O 1
ATOM 584 N N . PHE A 1 72 ? 25.456 2.228 -39.622 1.00 95.94 72 PHE A N 1
ATOM 585 C CA . PHE A 1 72 ? 23.999 2.161 -39.518 1.00 95.94 72 PHE A CA 1
ATOM 586 C C . PHE A 1 72 ? 23.532 0.880 -38.818 1.00 95.94 72 PHE A C 1
ATOM 588 O O . PHE A 1 72 ? 22.679 0.930 -37.934 1.00 95.94 72 PHE A O 1
ATOM 595 N N . PHE A 1 73 ? 24.146 -0.261 -39.141 1.00 96.25 73 PHE A N 1
ATOM 596 C CA . PHE A 1 73 ? 23.856 -1.536 -38.489 1.00 96.25 73 PHE A CA 1
ATOM 597 C C . PHE A 1 73 ? 24.170 -1.503 -36.985 1.00 96.25 73 PHE A C 1
ATOM 599 O O . PHE A 1 73 ? 23.350 -1.923 -36.169 1.00 96.25 73 PHE A O 1
ATOM 606 N N . ARG A 1 74 ? 25.322 -0.939 -36.593 1.00 96.75 74 ARG A N 1
ATOM 607 C CA . ARG A 1 74 ? 25.707 -0.788 -35.178 1.00 96.75 74 ARG A CA 1
ATOM 608 C C . ARG A 1 74 ? 24.765 0.139 -34.414 1.00 96.75 74 ARG A C 1
ATOM 610 O O . ARG A 1 74 ? 24.376 -0.191 -33.296 1.00 96.75 74 ARG A O 1
ATOM 617 N N . ILE A 1 75 ? 24.375 1.266 -35.013 1.00 97.44 75 ILE A N 1
ATOM 618 C CA . ILE A 1 75 ? 23.392 2.187 -34.423 1.00 97.44 75 ILE A CA 1
ATOM 619 C C . ILE A 1 75 ? 22.048 1.475 -34.257 1.00 97.44 75 ILE A C 1
ATOM 621 O O . ILE A 1 75 ? 21.460 1.535 -33.180 1.00 97.44 75 ILE A O 1
ATOM 625 N N . GLY A 1 76 ? 21.602 0.744 -35.282 1.00 97.44 76 GLY A N 1
ATOM 626 C CA . GLY A 1 76 ? 20.375 -0.048 -35.231 1.00 97.44 76 GLY A CA 1
ATOM 627 C C . GLY A 1 76 ? 20.375 -1.049 -34.075 1.00 97.44 76 GLY A C 1
ATOM 628 O O . GLY A 1 76 ? 19.436 -1.069 -33.280 1.00 97.44 76 GLY A O 1
ATOM 629 N N . ILE A 1 77 ? 21.459 -1.816 -33.911 1.00 98.00 77 ILE A N 1
ATOM 630 C CA . ILE A 1 77 ? 21.622 -2.735 -32.773 1.00 98.00 77 ILE A CA 1
ATOM 631 C C . ILE A 1 77 ? 21.575 -1.979 -31.442 1.00 98.00 77 ILE A C 1
ATOM 633 O O . ILE A 1 77 ? 20.899 -2.423 -30.515 1.00 98.00 77 ILE A O 1
ATOM 637 N N . GLY A 1 78 ? 22.258 -0.835 -31.342 1.00 98.25 78 GLY A N 1
ATOM 638 C CA . GLY A 1 78 ? 22.260 -0.008 -30.136 1.00 98.25 78 GLY A CA 1
ATOM 639 C C . GLY A 1 78 ? 20.857 0.452 -29.737 1.00 98.25 78 GLY A C 1
ATOM 640 O O . GLY A 1 78 ? 20.464 0.300 -28.581 1.00 98.25 78 GLY A O 1
ATOM 641 N N . VAL A 1 79 ? 20.067 0.938 -30.697 1.00 98.25 79 VAL A N 1
ATOM 642 C CA . VAL A 1 79 ? 18.676 1.363 -30.467 1.00 98.25 79 VAL A CA 1
ATOM 643 C C . VAL A 1 79 ? 17.819 0.194 -29.982 1.00 98.25 79 VAL A C 1
ATOM 645 O O . VAL A 1 79 ? 17.102 0.324 -28.988 1.00 98.25 79 VAL A O 1
ATOM 648 N N . VAL A 1 80 ? 17.924 -0.969 -30.631 1.00 98.19 80 VAL A N 1
ATOM 649 C CA . VAL A 1 80 ? 17.177 -2.170 -30.224 1.00 98.19 80 VAL A CA 1
ATOM 650 C C . VAL A 1 80 ? 17.583 -2.619 -28.817 1.00 98.19 80 VAL A C 1
ATOM 652 O O . VAL A 1 80 ? 16.716 -2.933 -28.001 1.00 98.19 80 VAL A O 1
ATOM 655 N N . ALA A 1 81 ? 18.876 -2.592 -28.489 1.00 97.94 81 ALA A N 1
ATOM 656 C CA . ALA A 1 81 ? 19.372 -2.942 -27.162 1.00 97.94 81 ALA A CA 1
ATOM 657 C C . ALA A 1 81 ? 18.824 -2.002 -26.073 1.00 97.94 81 ALA A C 1
ATOM 659 O O . ALA A 1 81 ? 18.343 -2.475 -25.041 1.00 97.94 81 ALA A O 1
ATOM 660 N N . VAL A 1 82 ? 18.822 -0.685 -26.315 1.00 98.06 82 VAL A N 1
ATOM 661 C CA . VAL A 1 82 ? 18.248 0.311 -25.391 1.00 98.06 82 VAL A CA 1
ATOM 662 C C . VAL A 1 82 ? 16.742 0.110 -25.223 1.00 98.06 82 VAL A C 1
ATOM 664 O O . VAL A 1 82 ? 16.234 0.176 -24.100 1.00 98.06 82 VAL A O 1
ATOM 667 N N . MET A 1 83 ? 16.022 -0.197 -26.305 1.00 97.88 83 MET A N 1
ATOM 668 C CA . MET A 1 83 ? 14.587 -0.480 -26.251 1.00 97.88 83 MET A CA 1
ATOM 669 C C . MET A 1 83 ? 14.293 -1.715 -25.389 1.00 97.88 83 MET A C 1
ATOM 671 O O . MET A 1 83 ? 13.437 -1.669 -24.503 1.00 97.88 83 MET A O 1
ATOM 675 N N . ILE A 1 84 ? 15.045 -2.803 -25.581 1.00 97.56 84 ILE A N 1
ATOM 676 C CA . ILE A 1 84 ? 14.917 -4.025 -24.774 1.00 97.56 84 ILE A CA 1
ATOM 677 C C . ILE A 1 84 ? 15.240 -3.737 -23.304 1.00 97.56 84 ILE A C 1
ATOM 679 O O . ILE A 1 84 ? 14.482 -4.140 -22.420 1.00 97.56 84 ILE A O 1
ATOM 683 N N . LEU A 1 85 ? 16.325 -3.011 -23.027 1.00 96.81 85 LEU A N 1
ATOM 684 C CA . LEU A 1 85 ? 16.730 -2.673 -21.664 1.00 96.81 85 LEU A CA 1
ATOM 685 C C . LEU A 1 85 ? 15.661 -1.838 -20.947 1.00 96.81 85 LEU A C 1
ATOM 687 O O . LEU A 1 85 ? 15.291 -2.149 -19.814 1.00 96.81 85 LEU A O 1
ATOM 691 N N . THR A 1 86 ? 15.101 -0.842 -21.632 1.00 96.56 86 THR A N 1
ATOM 692 C CA . THR A 1 86 ? 13.995 -0.017 -21.123 1.00 96.56 86 THR A CA 1
ATOM 693 C C . THR A 1 86 ? 12.786 -0.875 -20.756 1.00 96.56 86 THR A C 1
ATOM 695 O O . THR A 1 86 ? 12.236 -0.749 -19.659 1.00 96.56 86 THR A O 1
ATOM 698 N N . LEU A 1 87 ? 12.399 -1.810 -21.630 1.00 96.25 87 LEU A N 1
ATOM 699 C CA . LEU A 1 87 ? 11.289 -2.728 -21.369 1.00 96.25 87 LEU A CA 1
ATOM 700 C C . LEU A 1 87 ? 11.562 -3.651 -20.173 1.00 96.25 87 LEU A C 1
ATOM 702 O O . LEU A 1 87 ? 10.646 -3.943 -19.398 1.00 96.25 87 LEU A O 1
ATOM 706 N N . ILE A 1 88 ? 12.806 -4.102 -19.994 1.00 94.62 88 ILE A N 1
ATOM 707 C CA . ILE A 1 88 ? 13.208 -4.911 -18.838 1.00 94.62 88 ILE A CA 1
ATOM 708 C C . ILE A 1 88 ? 13.085 -4.093 -17.550 1.00 94.62 88 ILE A C 1
ATOM 710 O O . ILE A 1 88 ? 12.472 -4.572 -16.594 1.00 94.62 88 ILE A O 1
ATOM 714 N N . ILE A 1 89 ? 13.611 -2.866 -17.522 1.00 92.00 89 ILE A N 1
ATOM 715 C CA . ILE A 1 89 ? 13.557 -1.979 -16.350 1.00 92.00 89 ILE A CA 1
ATOM 716 C C . ILE A 1 89 ? 12.105 -1.664 -15.980 1.00 92.00 89 ILE A C 1
ATOM 718 O O . ILE A 1 89 ? 11.708 -1.861 -14.829 1.00 92.00 89 ILE A O 1
ATOM 722 N N . ALA A 1 90 ? 11.278 -1.272 -16.952 1.00 91.56 90 ALA A N 1
ATOM 723 C CA . ALA A 1 90 ? 9.861 -0.993 -16.728 1.00 91.56 90 ALA A CA 1
ATOM 724 C C . ALA A 1 90 ? 9.126 -2.201 -16.116 1.00 91.56 90 ALA A C 1
ATOM 726 O O . ALA A 1 90 ? 8.314 -2.060 -15.199 1.00 91.56 90 ALA A O 1
ATOM 727 N N . ARG A 1 91 ? 9.438 -3.420 -16.576 1.00 90.56 91 ARG A N 1
ATOM 728 C CA . ARG A 1 91 ? 8.823 -4.652 -16.056 1.00 90.56 91 ARG A CA 1
ATOM 729 C C . ARG A 1 91 ? 9.374 -5.090 -14.699 1.00 90.56 91 ARG A C 1
ATOM 731 O O . ARG A 1 91 ? 8.622 -5.689 -13.930 1.00 90.56 91 ARG A O 1
ATOM 738 N N . ARG A 1 92 ? 10.656 -4.846 -14.409 1.00 88.44 92 ARG A N 1
ATOM 739 C CA . ARG A 1 92 ? 11.314 -5.296 -13.169 1.00 88.44 92 ARG A CA 1
ATOM 740 C C . ARG A 1 92 ? 11.199 -4.312 -12.010 1.00 88.44 92 ARG A C 1
ATOM 742 O O . ARG A 1 92 ? 11.222 -4.767 -10.873 1.00 88.44 92 ARG A O 1
ATOM 749 N N . ILE A 1 93 ? 11.066 -3.017 -12.288 1.00 89.69 93 ILE A N 1
ATOM 750 C CA . ILE A 1 93 ? 11.073 -1.960 -11.268 1.00 89.69 93 ILE A CA 1
ATOM 751 C C . ILE A 1 93 ? 9.732 -1.230 -11.239 1.00 89.69 93 ILE A C 1
ATOM 753 O O . ILE A 1 93 ? 9.017 -1.312 -10.243 1.00 89.69 93 ILE A O 1
ATOM 757 N N . ALA A 1 94 ? 9.353 -0.576 -12.341 1.00 90.56 94 ALA A N 1
ATOM 758 C CA . ALA A 1 94 ? 8.177 0.296 -12.355 1.00 90.56 94 ALA A CA 1
ATOM 759 C C . ALA A 1 94 ? 6.872 -0.473 -12.085 1.00 90.56 94 ALA A C 1
ATOM 761 O O . ALA A 1 94 ? 6.073 -0.057 -11.252 1.00 90.56 94 ALA A O 1
ATOM 762 N N . ARG A 1 95 ? 6.676 -1.636 -12.728 1.00 89.94 95 ARG A N 1
ATOM 763 C CA . ARG A 1 95 ? 5.463 -2.452 -12.528 1.00 89.94 95 ARG A CA 1
ATOM 764 C C . ARG A 1 95 ? 5.253 -2.900 -11.069 1.00 89.94 95 ARG A C 1
ATOM 766 O O . ARG A 1 95 ? 4.146 -2.714 -10.577 1.00 89.94 95 ARG A O 1
ATOM 773 N N . PRO A 1 96 ? 6.241 -3.493 -10.368 1.00 89.00 96 PRO A N 1
ATOM 774 C CA . PRO A 1 96 ? 6.079 -3.825 -8.952 1.00 89.00 96 PRO A CA 1
ATOM 775 C C . PRO A 1 96 ? 5.796 -2.625 -8.043 1.00 89.00 96 PRO A C 1
ATOM 777 O O . PRO A 1 96 ? 4.985 -2.756 -7.135 1.00 89.00 96 PRO A O 1
ATOM 780 N N . ILE A 1 97 ? 6.430 -1.472 -8.288 1.00 92.31 97 ILE A N 1
ATOM 781 C CA . ILE A 1 97 ? 6.189 -0.255 -7.494 1.00 92.31 97 ILE A CA 1
ATOM 782 C C . ILE A 1 97 ? 4.741 0.208 -7.660 1.00 92.31 97 ILE A C 1
ATOM 784 O O . ILE A 1 97 ? 4.064 0.456 -6.668 1.00 92.31 97 ILE A O 1
ATOM 788 N N . LEU A 1 98 ? 4.250 0.249 -8.901 1.00 91.62 98 LEU A N 1
ATOM 789 C CA . LEU A 1 98 ? 2.863 0.612 -9.184 1.00 91.62 98 LEU A CA 1
ATOM 790 C C . LEU A 1 98 ? 1.878 -0.359 -8.515 1.00 91.62 98 LEU A C 1
ATOM 792 O O . LEU A 1 98 ? 0.846 0.054 -8.008 1.00 91.62 98 LEU A O 1
ATOM 796 N N . HIS A 1 99 ? 2.216 -1.650 -8.467 1.00 91.31 99 HIS A N 1
ATOM 797 C CA . HIS A 1 99 ? 1.398 -2.642 -7.773 1.00 91.31 99 HIS A CA 1
ATOM 798 C C . HIS A 1 99 ? 1.312 -2.344 -6.269 1.00 91.31 99 HIS A C 1
ATOM 800 O O . HIS A 1 99 ? 0.216 -2.348 -5.726 1.00 91.31 99 HIS A O 1
ATOM 806 N N . VAL A 1 100 ? 2.437 -2.044 -5.607 1.00 92.62 100 VAL A N 1
ATOM 807 C CA . VAL A 1 100 ? 2.443 -1.652 -4.183 1.00 92.62 100 VAL A CA 1
ATOM 808 C C . VAL A 1 100 ? 1.578 -0.412 -3.956 1.00 92.62 100 VAL A C 1
ATOM 810 O O . VAL A 1 100 ? 0.776 -0.409 -3.028 1.00 92.62 100 VAL A O 1
ATOM 813 N N . ALA A 1 101 ? 1.715 0.609 -4.807 1.00 92.88 101 ALA A N 1
ATOM 814 C CA . ALA A 1 101 ? 0.940 1.845 -4.706 1.00 92.88 101 ALA A CA 1
ATOM 815 C C . ALA A 1 101 ? -0.570 1.583 -4.819 1.00 92.88 101 ALA A C 1
ATOM 817 O O . ALA A 1 101 ? -1.325 1.959 -3.928 1.00 92.88 101 ALA A O 1
ATOM 818 N N . ASN A 1 102 ? -0.996 0.838 -5.842 1.00 92.81 102 ASN A N 1
ATOM 819 C CA . ASN A 1 102 ? -2.408 0.507 -6.035 1.00 92.81 102 ASN A CA 1
ATOM 820 C C . ASN A 1 102 ? -2.964 -0.343 -4.880 1.00 92.81 102 ASN A C 1
ATOM 822 O O . ASN A 1 102 ? -4.099 -0.154 -4.455 1.00 92.81 102 ASN A O 1
ATOM 826 N N . THR A 1 103 ? -2.183 -1.291 -4.349 1.00 92.00 103 THR A N 1
ATOM 827 C CA . THR A 1 103 ? -2.608 -2.074 -3.177 1.00 92.00 103 THR A CA 1
ATOM 828 C C . THR A 1 103 ? -2.737 -1.190 -1.935 1.00 92.00 103 THR A C 1
ATOM 830 O O . THR A 1 103 ? -3.645 -1.404 -1.137 1.00 92.00 103 THR A O 1
ATOM 833 N N . ALA A 1 104 ? -1.877 -0.181 -1.774 1.00 90.50 104 ALA A N 1
ATOM 834 C CA . ALA A 1 104 ? -1.994 0.791 -0.691 1.00 90.50 104 ALA A CA 1
ATOM 835 C C . ALA A 1 104 ? -3.291 1.604 -0.779 1.00 90.50 104 ALA A C 1
ATOM 837 O O . ALA A 1 104 ? -3.992 1.702 0.224 1.00 90.50 104 ALA A O 1
ATOM 838 N N . GLU A 1 105 ? -3.653 2.098 -1.965 1.00 91.44 105 GLU A N 1
ATOM 839 C CA . GLU A 1 105 ? -4.928 2.799 -2.186 1.00 91.44 105 GLU A CA 1
ATOM 840 C C . GLU A 1 105 ? -6.123 1.907 -1.816 1.00 91.44 105 GLU A C 1
ATOM 842 O O . GLU A 1 105 ? -6.959 2.283 -0.995 1.00 91.44 105 GLU A O 1
ATOM 847 N N . ARG A 1 106 ? -6.149 0.659 -2.293 1.00 89.69 106 ARG A N 1
ATOM 848 C CA . ARG A 1 106 ? -7.245 -0.277 -1.983 1.00 89.69 106 ARG A CA 1
ATOM 849 C C . ARG A 1 106 ? -7.343 -0.629 -0.500 1.00 89.69 106 ARG A C 1
ATOM 851 O O . ARG A 1 106 ? -8.436 -0.839 0.023 1.00 89.69 106 ARG A O 1
ATOM 858 N N . ILE A 1 107 ? -6.213 -0.681 0.202 1.00 88.19 107 ILE A N 1
ATOM 859 C CA . ILE A 1 107 ? -6.196 -0.869 1.654 1.00 88.19 107 ILE A CA 1
ATOM 860 C C . ILE A 1 107 ? -6.819 0.337 2.365 1.00 88.19 107 ILE A C 1
ATOM 862 O O . ILE A 1 107 ? -7.590 0.139 3.303 1.00 88.19 107 ILE A O 1
ATOM 866 N N . THR A 1 108 ? -6.555 1.566 1.904 1.00 84.50 108 THR A N 1
ATOM 867 C CA . THR A 1 108 ? -7.206 2.764 2.464 1.00 84.50 108 THR A CA 1
ATOM 868 C C . THR A 1 108 ? -8.716 2.800 2.217 1.00 84.50 108 THR A C 1
ATOM 870 O O . THR A 1 108 ? -9.449 3.331 3.045 1.00 84.50 108 THR A O 1
ATOM 873 N N . GLU A 1 109 ? -9.196 2.154 1.153 1.00 88.81 109 GLU A N 1
ATOM 874 C CA . GLU A 1 109 ? -10.627 1.970 0.856 1.00 88.81 109 GLU A CA 1
ATOM 875 C C . GLU A 1 109 ? -11.290 0.854 1.692 1.00 88.81 109 GLU A C 1
ATOM 877 O O . GLU A 1 109 ? -12.491 0.614 1.582 1.00 88.81 109 GLU A O 1
ATOM 882 N N . GLY A 1 110 ? -10.532 0.168 2.555 1.00 80.69 110 GLY A N 1
ATOM 883 C CA . GLY A 1 110 ? -11.051 -0.852 3.466 1.00 80.69 110 GLY A CA 1
ATOM 884 C C . GLY A 1 110 ? -10.847 -2.300 3.013 1.00 80.69 110 GLY A C 1
ATOM 885 O O . GLY A 1 110 ? -11.304 -3.221 3.695 1.00 80.69 110 GLY A O 1
ATOM 886 N N . HIS A 1 111 ? -10.126 -2.545 1.914 1.00 86.06 111 HIS A N 1
ATOM 887 C CA . HIS A 1 111 ? -9.785 -3.896 1.455 1.00 86.06 111 HIS A CA 1
ATOM 888 C C . HIS A 1 111 ? -8.539 -4.448 2.167 1.00 86.06 111 HIS A C 1
ATOM 890 O O . HIS A 1 111 ? -7.481 -4.652 1.572 1.00 86.06 111 HIS A O 1
ATOM 896 N N . TRP A 1 112 ? -8.658 -4.708 3.470 1.00 80.44 112 TRP A N 1
ATOM 897 C CA . TRP A 1 112 ? -7.526 -5.081 4.327 1.00 80.44 112 TRP A CA 1
ATOM 898 C C . TRP A 1 112 ? -6.936 -6.476 4.064 1.00 80.44 112 TRP A C 1
ATOM 900 O O . TRP A 1 112 ? -5.846 -6.763 4.554 1.00 80.44 112 TRP A O 1
ATOM 910 N N . ASP A 1 113 ? -7.619 -7.350 3.323 1.00 83.94 113 ASP A N 1
ATOM 911 C CA . ASP A 1 113 ? -7.149 -8.715 3.025 1.00 83.94 113 ASP A CA 1
ATOM 912 C C . ASP A 1 113 ? -6.170 -8.772 1.846 1.00 83.94 113 ASP A C 1
ATOM 914 O O . ASP A 1 113 ? -5.524 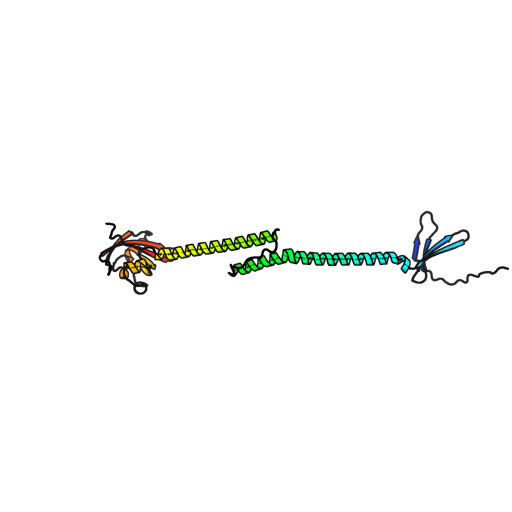-9.794 1.604 1.00 83.94 113 ASP A O 1
ATOM 918 N N . G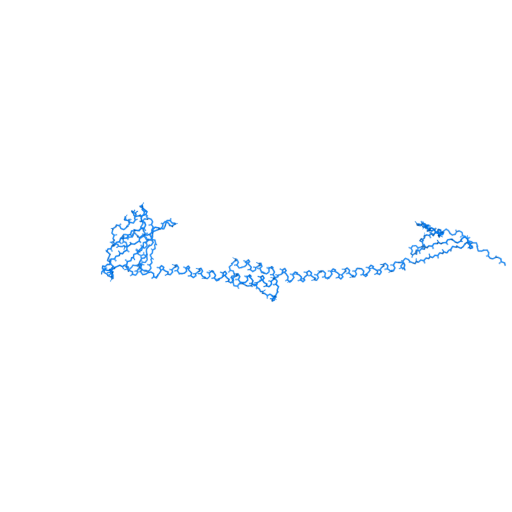LU A 1 114 ? -6.003 -7.660 1.133 1.00 85.88 114 GLU A N 1
ATOM 919 C CA . GLU A 1 114 ? -5.066 -7.587 0.023 1.00 85.88 114 GLU A CA 1
ATOM 920 C C . GLU A 1 114 ? -3.617 -7.583 0.505 1.00 85.88 114 GLU A C 1
ATOM 922 O O . GLU A 1 114 ? -3.266 -7.032 1.553 1.00 85.88 114 GLU A O 1
ATOM 927 N N . ARG A 1 115 ? -2.744 -8.210 -0.282 1.00 86.94 115 ARG A N 1
ATOM 928 C CA . ARG A 1 115 ? -1.303 -8.261 -0.030 1.00 86.94 115 ARG A CA 1
ATOM 929 C C . ARG A 1 115 ? -0.550 -8.056 -1.327 1.00 86.94 115 ARG A C 1
ATOM 931 O O . ARG A 1 115 ? -0.947 -8.551 -2.380 1.00 86.94 115 ARG A O 1
ATOM 938 N N . VAL A 1 116 ? 0.597 -7.395 -1.230 1.00 89.94 116 VAL A N 1
ATOM 939 C CA . VAL A 1 116 ? 1.505 -7.256 -2.366 1.00 89.94 116 VAL A CA 1
ATOM 940 C C . VAL A 1 116 ? 2.208 -8.589 -2.606 1.00 89.94 116 VAL A C 1
ATOM 942 O O . VAL A 1 116 ? 2.863 -9.137 -1.714 1.00 89.94 116 VAL A O 1
ATOM 945 N N . VAL A 1 117 ? 2.131 -9.095 -3.838 1.00 86.06 117 VAL A N 1
ATOM 946 C CA . VAL A 1 117 ? 2.825 -10.325 -4.243 1.00 86.06 117 VAL A CA 1
ATOM 947 C C . VAL A 1 117 ? 4.327 -10.074 -4.397 1.00 86.06 117 VAL A C 1
ATOM 949 O O . VAL A 1 117 ? 4.777 -9.300 -5.246 1.00 86.06 117 VAL A O 1
ATOM 952 N N . VAL A 1 118 ? 5.135 -10.799 -3.623 1.00 84.56 118 VAL A N 1
ATOM 953 C CA . VAL A 1 118 ? 6.601 -10.713 -3.668 1.00 84.56 118 VAL A CA 1
ATOM 954 C C . VAL A 1 118 ? 7.142 -11.566 -4.823 1.00 84.56 118 VAL A C 1
ATOM 956 O O . VAL A 1 118 ? 7.408 -12.756 -4.673 1.00 84.56 118 VAL A O 1
ATOM 959 N N . LYS A 1 119 ? 7.318 -10.958 -6.004 1.00 79.88 119 LYS A N 1
ATOM 960 C CA . LYS A 1 119 ? 7.804 -11.661 -7.213 1.00 79.88 119 LYS A CA 1
ATOM 961 C C . LYS A 1 119 ? 9.259 -12.140 -7.137 1.00 79.88 119 LYS A C 1
ATOM 963 O O . LYS A 1 119 ? 9.609 -13.122 -7.784 1.00 79.88 119 LYS A O 1
ATOM 968 N N . TYR A 1 120 ? 10.112 -11.445 -6.388 1.00 80.44 120 TYR A N 1
ATOM 969 C CA . TYR A 1 120 ? 11.544 -11.743 -6.281 1.00 80.44 120 TYR A CA 1
ATOM 970 C C . TYR A 1 120 ? 11.917 -12.004 -4.823 1.00 80.44 120 TYR A C 1
ATOM 972 O O . TYR A 1 120 ? 11.453 -11.296 -3.940 1.00 80.44 120 TYR A O 1
ATOM 980 N N . LYS A 1 121 ? 12.786 -12.986 -4.548 1.00 77.31 121 LYS A N 1
ATOM 981 C CA . LYS A 1 121 ? 13.179 -13.329 -3.164 1.00 77.31 121 LYS A CA 1
ATOM 982 C C . LYS A 1 121 ? 14.134 -12.316 -2.514 1.00 77.31 121 LYS A C 1
ATOM 984 O O . LYS A 1 121 ? 14.196 -12.233 -1.292 1.00 77.31 121 LYS A O 1
ATOM 989 N N . LYS A 1 122 ? 14.915 -11.583 -3.311 1.00 81.06 122 LYS A N 1
ATOM 990 C CA . LYS A 1 122 ? 15.963 -10.650 -2.857 1.00 81.06 122 LYS A CA 1
ATOM 991 C C . LYS A 1 122 ? 15.867 -9.328 -3.628 1.00 81.06 122 LYS A C 1
ATOM 993 O O . LYS A 1 122 ? 15.256 -9.290 -4.694 1.00 81.06 122 LYS A O 1
ATOM 998 N N . GLY A 1 123 ? 16.480 -8.277 -3.085 1.00 88.56 123 GLY A N 1
ATOM 999 C CA . GLY A 1 123 ? 16.495 -6.925 -3.657 1.00 88.56 123 GLY A CA 1
ATOM 1000 C C . GLY A 1 123 ? 15.602 -5.931 -2.912 1.00 88.56 123 GLY A C 1
ATOM 1001 O O . GLY A 1 123 ? 14.786 -6.302 -2.065 1.00 88.56 123 GLY A O 1
ATOM 1002 N N . GLU A 1 124 ? 15.761 -4.655 -3.242 1.00 89.88 124 GLU A N 1
ATOM 1003 C CA . GLU A 1 124 ? 15.106 -3.510 -2.604 1.00 89.88 124 GLU A CA 1
ATOM 1004 C C . GLU A 1 124 ? 13.590 -3.556 -2.800 1.00 89.88 124 GLU A C 1
ATOM 1006 O O . GLU A 1 124 ? 12.840 -3.348 -1.853 1.00 89.88 124 GLU A O 1
ATOM 1011 N N . ILE A 1 125 ? 13.133 -3.929 -3.999 1.00 91.38 125 ILE A N 1
ATOM 1012 C CA . ILE A 1 125 ? 11.704 -4.060 -4.320 1.00 91.38 125 ILE A CA 1
ATOM 1013 C C . ILE A 1 125 ? 11.053 -5.193 -3.514 1.00 91.38 125 ILE A C 1
ATOM 1015 O O . ILE A 1 125 ? 9.940 -5.053 -3.014 1.00 91.38 125 ILE A O 1
ATOM 1019 N N . ALA A 1 126 ? 11.761 -6.312 -3.333 1.00 90.44 126 ALA A N 1
ATOM 1020 C CA . ALA A 1 126 ? 11.289 -7.419 -2.503 1.00 90.44 126 ALA A CA 1
ATOM 1021 C C . ALA A 1 126 ? 11.253 -7.051 -1.014 1.00 90.44 126 ALA A C 1
ATOM 1023 O O . ALA A 1 126 ? 10.401 -7.533 -0.268 1.00 90.44 126 ALA A O 1
ATOM 1024 N N . ARG A 1 127 ? 12.196 -6.217 -0.561 1.00 91.69 127 ARG A N 1
ATOM 1025 C CA . ARG A 1 127 ? 12.206 -5.673 0.800 1.00 91.69 127 ARG A CA 1
ATOM 1026 C C . ARG A 1 127 ? 11.040 -4.706 1.011 1.00 91.69 127 ARG A C 1
ATOM 1028 O O . ARG A 1 127 ? 10.353 -4.843 2.012 1.00 91.69 127 ARG A O 1
ATOM 1035 N N . LEU A 1 128 ? 10.774 -3.820 0.049 1.00 90.81 128 LEU A N 1
ATOM 1036 C CA . LEU A 1 128 ? 9.632 -2.903 0.069 1.00 90.81 128 LEU A CA 1
ATOM 1037 C C . LEU A 1 128 ? 8.303 -3.659 0.168 1.00 90.81 128 LEU A C 1
ATOM 1039 O O . LEU A 1 128 ? 7.507 -3.371 1.051 1.00 90.81 128 LEU A O 1
ATOM 1043 N N . ALA A 1 129 ? 8.086 -4.657 -0.692 1.00 91.81 129 ALA A N 1
ATOM 1044 C CA . ALA A 1 129 ? 6.850 -5.439 -0.684 1.00 91.81 129 ALA A CA 1
ATOM 1045 C C . ALA A 1 129 ? 6.627 -6.182 0.648 1.00 91.81 129 ALA A C 1
ATOM 1047 O O . ALA A 1 129 ? 5.505 -6.232 1.146 1.00 91.81 129 ALA A O 1
ATOM 1048 N N . ARG A 1 130 ? 7.692 -6.730 1.252 1.00 93.12 130 ARG A N 1
ATOM 1049 C CA . ARG A 1 130 ? 7.611 -7.380 2.571 1.00 93.12 130 ARG A CA 1
ATOM 1050 C C . ARG A 1 130 ? 7.312 -6.386 3.689 1.00 93.12 130 ARG A C 1
ATOM 1052 O O . ARG A 1 130 ? 6.366 -6.614 4.429 1.00 93.12 130 ARG A O 1
ATOM 1059 N N . ALA A 1 131 ? 8.051 -5.279 3.752 1.00 90.75 131 ALA A N 1
ATOM 1060 C CA . ALA A 1 131 ? 7.829 -4.234 4.749 1.00 90.75 131 ALA A CA 1
ATOM 1061 C C . ALA A 1 131 ? 6.407 -3.653 4.660 1.00 90.75 131 ALA A C 1
ATOM 1063 O O . ALA A 1 131 ? 5.759 -3.428 5.677 1.00 90.75 131 ALA A O 1
ATOM 1064 N N . PHE A 1 132 ? 5.889 -3.477 3.440 1.00 91.94 132 PHE A N 1
ATOM 1065 C CA . PHE A 1 132 ? 4.507 -3.065 3.224 1.00 91.94 132 PHE A CA 1
ATOM 1066 C C . PHE A 1 132 ? 3.513 -4.091 3.787 1.00 91.94 132 PHE A C 1
ATOM 1068 O O . PHE A 1 132 ? 2.624 -3.729 4.550 1.00 91.94 132 PHE A O 1
ATOM 1075 N N . ASN A 1 133 ? 3.679 -5.379 3.476 1.00 92.88 133 ASN A N 1
ATOM 1076 C CA . ASN A 1 133 ? 2.792 -6.421 4.002 1.00 92.88 133 ASN A CA 1
ATOM 1077 C C . ASN A 1 133 ? 2.855 -6.532 5.540 1.00 92.88 133 ASN A C 1
ATOM 1079 O O . ASN A 1 133 ? 1.815 -6.718 6.170 1.00 92.88 133 ASN A O 1
ATOM 1083 N N . GLU A 1 134 ? 4.038 -6.384 6.144 1.00 93.31 134 GLU A N 1
ATOM 1084 C CA . GLU A 1 134 ? 4.220 -6.358 7.606 1.00 93.31 134 GLU A CA 1
ATOM 1085 C C . GLU A 1 134 ? 3.497 -5.166 8.252 1.00 93.31 134 GLU A C 1
ATOM 1087 O O . GLU A 1 134 ? 2.834 -5.317 9.282 1.00 93.31 134 GLU A O 1
ATOM 1092 N N . MET A 1 135 ? 3.564 -3.987 7.627 1.00 92.38 135 MET A N 1
ATOM 1093 C CA . MET A 1 135 ? 2.823 -2.802 8.063 1.00 92.38 135 MET A CA 1
ATOM 1094 C C . MET A 1 135 ? 1.310 -3.057 8.044 1.00 92.38 135 MET A C 1
ATOM 1096 O O . MET A 1 135 ? 0.627 -2.767 9.026 1.00 92.38 135 MET A O 1
ATOM 1100 N N . VAL A 1 136 ? 0.785 -3.643 6.963 1.00 91.38 136 VAL A N 1
ATOM 1101 C CA . VAL A 1 136 ? -0.648 -3.966 6.830 1.00 91.38 136 VAL A CA 1
ATOM 1102 C C . VAL A 1 136 ? -1.089 -4.974 7.888 1.00 91.38 136 VAL A C 1
ATOM 1104 O O . VAL A 1 136 ? -2.132 -4.802 8.516 1.00 91.38 136 VAL A O 1
ATOM 1107 N N . GLU A 1 137 ? -0.284 -6.007 8.137 1.00 92.19 137 GLU A N 1
ATOM 1108 C CA . GLU A 1 137 ? -0.565 -6.989 9.184 1.00 92.19 137 GLU A CA 1
ATOM 1109 C C . GLU A 1 137 ? -0.581 -6.348 10.579 1.00 92.19 137 GLU A C 1
ATOM 1111 O O . GLU A 1 137 ? -1.480 -6.619 11.380 1.00 92.19 137 GLU A O 1
ATOM 1116 N N . THR A 1 138 ? 0.384 -5.472 10.861 1.00 89.12 138 THR A N 1
ATOM 1117 C CA . THR A 1 138 ? 0.466 -4.740 12.131 1.00 89.12 138 THR A CA 1
ATOM 1118 C C . THR A 1 138 ? -0.759 -3.855 12.324 1.00 89.12 138 THR A C 1
ATOM 1120 O O . THR A 1 138 ? -1.391 -3.902 13.376 1.00 89.12 138 THR A O 1
ATOM 1123 N N . LEU A 1 139 ? -1.166 -3.121 11.288 1.00 87.56 139 LEU A N 1
ATOM 1124 C CA . LEU A 1 139 ? -2.352 -2.272 11.327 1.00 87.56 139 LEU A CA 1
ATOM 1125 C C . LEU A 1 139 ? -3.632 -3.086 11.571 1.00 87.56 139 LEU A C 1
ATOM 1127 O O . LEU A 1 139 ? -4.438 -2.732 12.431 1.00 87.56 139 LEU A O 1
ATOM 1131 N N . GLN A 1 140 ? -3.792 -4.231 10.899 1.00 87.81 140 GLN A N 1
ATOM 1132 C CA . GLN A 1 140 ? -4.914 -5.140 11.146 1.00 87.81 140 GLN A CA 1
ATOM 1133 C C . GLN A 1 140 ? -4.925 -5.706 12.573 1.00 87.81 140 GLN A C 1
ATOM 1135 O O . GLN A 1 140 ? -6.002 -5.943 13.125 1.00 87.81 140 GLN A O 1
ATOM 1140 N N . LYS A 1 141 ? -3.755 -5.984 13.163 1.00 88.75 141 LYS A N 1
ATOM 1141 C CA . LYS A 1 141 ? -3.649 -6.428 14.562 1.00 88.75 141 LYS A CA 1
ATOM 1142 C C . LYS A 1 141 ? -4.049 -5.307 15.518 1.00 88.75 141 LYS A C 1
ATOM 1144 O O . LYS A 1 141 ? -4.870 -5.553 16.396 1.00 88.75 141 LYS A O 1
ATOM 1149 N N . SER A 1 142 ? -3.557 -4.087 15.304 1.00 84.56 142 SER A N 1
ATOM 1150 C CA . SER A 1 142 ? -3.908 -2.919 16.119 1.00 84.56 142 SER A CA 1
ATOM 1151 C C . SER A 1 142 ? -5.402 -2.605 16.063 1.00 84.56 142 SER A C 1
ATOM 1153 O O . SER A 1 142 ? -6.019 -2.415 17.104 1.00 84.56 142 SER A O 1
ATOM 1155 N N . LEU A 1 143 ? -6.020 -2.644 14.878 1.00 84.44 143 LEU A N 1
ATOM 1156 C CA . LEU A 1 143 ? -7.468 -2.457 14.730 1.00 84.44 143 LEU A CA 1
ATOM 1157 C C . LEU A 1 143 ? -8.273 -3.552 15.439 1.00 84.44 143 LEU A C 1
ATOM 1159 O O . LEU A 1 143 ? -9.294 -3.268 16.063 1.00 84.44 143 LEU A O 1
ATOM 1163 N N . ARG A 1 144 ? -7.823 -4.812 15.373 1.00 85.50 144 ARG A N 1
ATOM 1164 C CA . ARG A 1 144 ? -8.454 -5.918 16.111 1.00 85.50 144 ARG A CA 1
ATOM 1165 C C . ARG A 1 144 ? -8.331 -5.739 17.622 1.00 85.50 144 ARG A C 1
ATOM 1167 O O . ARG A 1 144 ? -9.313 -5.965 18.322 1.00 85.50 144 ARG A O 1
ATOM 1174 N N . ALA A 1 145 ? -7.166 -5.319 18.111 1.00 83.31 145 ALA A N 1
ATOM 1175 C CA . ALA A 1 145 ? -6.943 -5.033 19.524 1.00 83.31 145 ALA A CA 1
ATOM 1176 C C . ALA A 1 145 ? -7.799 -3.851 20.007 1.00 83.31 145 ALA A C 1
ATOM 1178 O O . ALA A 1 145 ? -8.429 -3.951 21.056 1.00 83.31 145 ALA A O 1
ATOM 1179 N N . LEU A 1 146 ? -7.897 -2.783 19.207 1.00 77.62 146 LEU A N 1
ATOM 1180 C CA . LEU A 1 146 ? -8.746 -1.628 19.499 1.00 77.62 146 LEU A CA 1
ATOM 1181 C C . LEU A 1 146 ? -10.217 -2.043 19.605 1.00 77.62 146 LEU A C 1
ATOM 1183 O O . LEU A 1 146 ? -10.838 -1.811 20.634 1.00 77.62 146 LEU A O 1
ATOM 1187 N N . ARG A 1 147 ? -10.737 -2.776 18.611 1.00 79.19 147 ARG A N 1
ATOM 1188 C CA . ARG A 1 147 ? -12.110 -3.314 18.641 1.00 79.19 147 ARG A CA 1
ATOM 1189 C C . ARG A 1 147 ? -12.348 -4.253 19.820 1.00 79.19 147 ARG A C 1
ATOM 1191 O O . ARG A 1 147 ? -13.455 -4.322 20.342 1.00 79.19 147 ARG A O 1
ATOM 1198 N N . HIS A 1 148 ? -11.335 -5.014 20.232 1.00 73.06 148 HIS A N 1
ATOM 1199 C CA . HIS A 1 148 ? -11.437 -5.862 21.415 1.00 73.06 148 HIS A CA 1
ATOM 1200 C C . HIS A 1 148 ? -11.527 -5.024 22.699 1.00 73.06 148 HIS A C 1
ATOM 1202 O O . HIS A 1 148 ? -12.343 -5.331 23.562 1.00 73.06 148 HIS A O 1
ATOM 1208 N N . SER A 1 149 ? -10.760 -3.934 22.791 1.00 63.44 149 SER A N 1
ATOM 1209 C CA . SER A 1 149 ? -10.822 -2.984 23.905 1.00 63.44 149 SER A CA 1
ATOM 1210 C C . SER A 1 149 ? -12.129 -2.178 23.930 1.00 63.44 149 SER A C 1
ATOM 1212 O O . SER A 1 149 ? -12.673 -1.954 25.007 1.00 63.44 149 SER A O 1
ATOM 1214 N N . GLU A 1 150 ? -12.671 -1.792 22.773 1.00 62.56 150 GLU A N 1
ATOM 1215 C CA . GLU A 1 150 ? -13.985 -1.140 22.654 1.00 62.56 150 GLU A CA 1
ATOM 1216 C C . GLU A 1 150 ? -15.119 -2.079 23.082 1.00 62.56 150 GLU A C 1
ATOM 1218 O O . GLU A 1 150 ? -15.969 -1.694 23.878 1.00 62.56 150 GLU A O 1
ATOM 1223 N N . ARG A 1 151 ? -15.075 -3.355 22.676 1.00 56.78 151 ARG A N 1
ATOM 1224 C CA . ARG A 1 151 ? -16.016 -4.375 23.177 1.00 56.78 151 ARG A CA 1
ATOM 1225 C C . ARG A 1 151 ? -15.889 -4.609 24.681 1.00 56.78 151 ARG A C 1
ATOM 1227 O O . ARG A 1 151 ? -16.865 -4.967 25.331 1.00 56.78 151 ARG A O 1
ATOM 1234 N N . LEU A 1 152 ? -14.698 -4.426 25.245 1.00 55.31 152 LEU A N 1
ATOM 1235 C CA . LEU A 1 152 ? -14.491 -4.454 26.692 1.00 55.31 152 LEU A CA 1
ATOM 1236 C C . LEU A 1 152 ? -15.153 -3.250 27.377 1.00 55.31 152 LEU A C 1
ATOM 1238 O O . LEU A 1 152 ? -15.744 -3.438 28.434 1.00 55.31 152 LEU A O 1
ATOM 1242 N N . LYS A 1 153 ? -15.148 -2.055 26.766 1.00 51.66 153 LYS A N 1
ATOM 1243 C CA . LYS A 1 153 ? -15.919 -0.905 27.277 1.00 51.66 153 LYS A CA 1
ATOM 1244 C C . LYS A 1 153 ? -17.423 -1.187 27.305 1.00 51.66 153 LYS A C 1
ATOM 1246 O O . LYS A 1 153 ? -18.061 -0.899 28.311 1.00 51.66 153 LYS A O 1
ATOM 1251 N N . GLU A 1 154 ? -17.973 -1.802 26.260 1.00 51.72 154 GLU A N 1
ATOM 1252 C CA . GLU A 1 154 ? -19.401 -2.158 26.219 1.00 51.72 154 GLU A CA 1
ATOM 1253 C C . GLU A 1 154 ? -19.756 -3.284 27.210 1.00 51.72 154 GLU A C 1
ATOM 1255 O O . GLU A 1 154 ? -20.807 -3.245 27.849 1.00 51.72 154 GLU A O 1
ATOM 1260 N N . ASN A 1 155 ? -18.859 -4.256 27.416 1.00 47.56 155 ASN A N 1
ATOM 1261 C CA . ASN A 1 155 ? -19.114 -5.390 28.310 1.00 47.56 155 ASN A CA 1
ATOM 1262 C C . ASN A 1 155 ? -18.860 -5.098 29.798 1.00 47.56 155 ASN A C 1
ATOM 1264 O O . ASN A 1 155 ? -19.486 -5.739 30.639 1.00 47.56 155 ASN A O 1
ATOM 1268 N N . ILE A 1 156 ? -17.996 -4.143 30.160 1.00 47.41 156 ILE A N 1
ATOM 1269 C CA . ILE A 1 156 ? -17.786 -3.785 31.576 1.00 47.41 156 ILE A CA 1
ATOM 1270 C C . ILE A 1 156 ? -19.049 -3.131 32.160 1.00 47.41 156 ILE A C 1
ATOM 1272 O O . ILE A 1 156 ? -19.449 -3.481 33.267 1.00 47.41 156 ILE A O 1
ATOM 1276 N N . ILE A 1 157 ? -19.757 -2.288 31.400 1.00 50.53 157 ILE A N 1
ATOM 1277 C CA . ILE A 1 157 ? -21.030 -1.685 31.847 1.00 50.53 157 ILE A CA 1
ATOM 1278 C C . ILE A 1 157 ? -22.130 -2.752 32.034 1.00 50.53 157 ILE A C 1
ATOM 1280 O O . ILE A 1 157 ? -23.011 -2.599 32.883 1.00 50.53 157 ILE A O 1
ATOM 1284 N N . ALA A 1 158 ? -22.063 -3.856 31.280 1.00 48.12 158 ALA A N 1
ATOM 1285 C CA . ALA A 1 158 ? -23.036 -4.947 31.335 1.00 48.12 158 ALA A CA 1
ATOM 1286 C C . ALA A 1 158 ? -22.764 -6.000 32.430 1.00 48.12 158 ALA A C 1
ATOM 1288 O O . ALA A 1 158 ? -23.658 -6.796 32.719 1.00 48.12 158 ALA A O 1
ATOM 1289 N N . ILE A 1 159 ? -21.559 -6.029 33.017 1.00 44.50 159 ILE A N 1
ATOM 1290 C CA . ILE A 1 159 ? -21.136 -7.053 33.998 1.00 44.50 159 ILE A CA 1
ATOM 1291 C C . ILE A 1 159 ? -20.947 -6.474 35.411 1.00 44.50 159 ILE A C 1
ATOM 1293 O O . ILE A 1 159 ? -20.880 -7.238 36.372 1.00 44.50 159 ILE A O 1
ATOM 1297 N N . ILE A 1 160 ? -20.911 -5.147 35.581 1.00 53.03 160 ILE A N 1
ATOM 1298 C CA . ILE A 1 160 ? -20.939 -4.540 36.917 1.00 53.03 160 ILE A CA 1
ATOM 1299 C C . ILE A 1 160 ? -22.284 -4.901 37.592 1.00 53.03 160 ILE A C 1
ATOM 1301 O O . ILE A 1 160 ? -23.336 -4.540 37.061 1.00 53.03 160 ILE A O 1
ATOM 1305 N N . PRO A 1 161 ? -22.284 -5.606 38.743 1.00 53.84 161 PRO A N 1
ATOM 1306 C CA . PRO A 1 161 ? -23.511 -5.909 39.486 1.00 53.84 161 PRO A CA 1
ATOM 1307 C C . PRO A 1 161 ? -24.147 -4.656 40.112 1.00 53.84 161 PRO A C 1
ATOM 1309 O O . PRO A 1 161 ? -25.294 -4.706 40.556 1.00 53.84 161 PRO A O 1
ATOM 1312 N N . SER A 1 162 ? -23.420 -3.536 40.146 1.00 66.88 162 SER A N 1
ATOM 1313 C CA . SER A 1 162 ? -23.937 -2.228 40.540 1.00 66.88 162 SER A CA 1
ATOM 1314 C C . SER A 1 162 ? -24.907 -1.691 39.485 1.00 66.88 162 SER A C 1
ATOM 1316 O O . SER A 1 162 ? -24.716 -1.817 38.269 1.00 66.88 162 SER A O 1
ATOM 1318 N N . ALA A 1 163 ? -25.978 -1.082 39.965 1.00 78.94 163 ALA A N 1
ATOM 1319 C CA . ALA A 1 163 ? -27.003 -0.499 39.129 1.00 78.94 163 ALA A CA 1
ATOM 1320 C C . ALA A 1 163 ? -26.531 0.880 38.634 1.00 78.94 163 ALA A C 1
ATOM 1322 O O . ALA A 1 163 ? -26.188 1.740 39.435 1.00 78.94 163 ALA A O 1
ATOM 1323 N N . LEU A 1 164 ? -26.469 1.081 37.315 1.00 83.50 164 LEU A N 1
ATOM 1324 C CA . LEU A 1 164 ? -25.967 2.307 36.684 1.00 83.50 164 LEU A CA 1
ATOM 1325 C C . LEU A 1 164 ? -27.084 2.981 35.896 1.00 83.50 164 LEU A C 1
ATOM 1327 O O . LEU A 1 164 ? -27.736 2.341 35.067 1.00 83.50 164 LEU A O 1
ATOM 1331 N N . LEU A 1 165 ? -27.267 4.277 36.136 1.00 86.62 165 LEU A N 1
ATOM 1332 C CA . LEU A 1 165 ? -28.173 5.140 35.393 1.00 86.62 165 LEU A CA 1
ATOM 1333 C C . LEU A 1 165 ? -27.390 6.303 34.785 1.00 86.62 165 LEU A C 1
ATOM 1335 O O . LEU A 1 165 ? -26.539 6.902 35.437 1.00 86.62 165 LEU A O 1
ATOM 1339 N N . VAL A 1 166 ? -27.712 6.641 33.543 1.00 85.50 166 VAL A N 1
ATOM 1340 C CA . VAL A 1 166 ? -27.274 7.878 32.892 1.00 85.50 166 VAL A CA 1
ATOM 1341 C C . VAL A 1 166 ? -28.455 8.834 32.909 1.00 85.50 166 VAL A C 1
ATOM 1343 O O . VAL A 1 166 ? -29.542 8.479 32.447 1.00 85.50 166 VAL A O 1
ATOM 1346 N N . LEU A 1 167 ? -28.256 10.020 33.470 1.00 86.50 167 LEU A N 1
ATOM 1347 C CA . LEU A 1 167 ? -29.262 11.055 33.664 1.00 86.50 167 LEU A CA 1
ATOM 1348 C C . LEU A 1 167 ? -28.910 12.307 32.850 1.00 86.50 167 LEU A C 1
ATOM 1350 O O . LEU A 1 167 ? -27.736 12.610 32.640 1.00 86.50 167 LEU A O 1
ATOM 1354 N N . ASP A 1 168 ? -29.922 13.066 32.441 1.00 86.75 168 ASP A N 1
ATOM 1355 C CA . ASP A 1 168 ? -29.731 14.414 31.896 1.00 86.75 168 ASP A CA 1
ATOM 1356 C C . ASP A 1 168 ? -29.528 15.466 33.012 1.00 86.75 168 ASP A C 1
ATOM 1358 O O . ASP A 1 168 ? -29.720 15.193 34.201 1.00 86.75 168 ASP A O 1
ATOM 1362 N N . ARG A 1 169 ? -29.192 16.716 32.649 1.00 82.00 169 ARG A N 1
ATOM 1363 C CA . ARG A 1 169 ? -29.072 17.851 33.598 1.00 82.00 169 ARG A CA 1
ATOM 1364 C C . ARG A 1 169 ? -30.352 18.126 34.408 1.00 82.00 169 ARG A C 1
ATOM 1366 O O . ARG A 1 169 ? -30.295 18.798 35.439 1.00 82.00 169 ARG A O 1
ATOM 1373 N N . SER A 1 170 ? -31.507 17.628 33.962 1.00 81.50 170 SER A N 1
ATOM 1374 C CA . SER A 1 170 ? -32.788 17.735 34.668 1.00 81.50 170 SER A CA 1
ATOM 1375 C C . SER A 1 170 ? -33.078 16.551 35.602 1.00 81.50 170 SER A C 1
ATOM 1377 O O . SER A 1 170 ? -34.125 16.543 36.251 1.00 81.50 170 SER A O 1
ATOM 1379 N N . PHE A 1 171 ? -32.133 15.608 35.733 1.00 83.00 171 PHE A N 1
ATOM 1380 C CA . PHE A 1 171 ? -32.241 14.365 36.502 1.00 83.00 171 PHE A CA 1
ATOM 1381 C C . PHE A 1 171 ? -33.310 13.396 35.971 1.00 83.00 171 PHE A C 1
ATOM 1383 O O . PHE A 1 171 ? -33.895 12.614 36.730 1.00 83.00 171 PHE A O 1
ATOM 1390 N N . LYS A 1 172 ? -33.563 13.416 34.657 1.00 87.25 172 LYS A N 1
ATOM 1391 C CA . LYS A 1 172 ? -34.351 12.381 33.974 1.00 87.25 172 LYS A CA 1
ATOM 1392 C C . LYS A 1 172 ? -33.449 11.285 33.442 1.00 87.25 172 LYS A C 1
ATOM 1394 O O . LYS A 1 172 ? -32.347 11.551 32.976 1.00 87.25 172 LYS A O 1
ATOM 1399 N N . VAL A 1 173 ? -33.942 10.053 33.473 1.00 88.38 173 VAL A N 1
ATOM 1400 C CA . VAL A 1 173 ? -33.173 8.884 33.045 1.00 88.38 173 VAL A CA 1
ATOM 1401 C C . VAL A 1 173 ? -33.070 8.824 31.519 1.00 88.38 173 VAL A C 1
ATOM 1403 O O . VAL A 1 173 ? -34.080 8.643 30.841 1.00 88.38 173 VAL A O 1
ATOM 1406 N N . ASN A 1 174 ? -31.853 8.929 30.981 1.00 88.31 174 ASN A N 1
ATOM 1407 C CA . ASN A 1 174 ? -31.547 8.714 29.564 1.00 88.31 174 ASN A CA 1
ATOM 1408 C C . ASN A 1 174 ? -31.293 7.223 29.271 1.00 88.31 174 ASN A C 1
ATOM 1410 O O . ASN A 1 174 ? -31.790 6.675 28.290 1.00 88.31 174 ASN A O 1
ATOM 1414 N N . SER A 1 175 ? -30.558 6.536 30.154 1.00 84.06 175 SER A N 1
ATOM 1415 C CA . SER A 1 175 ? -30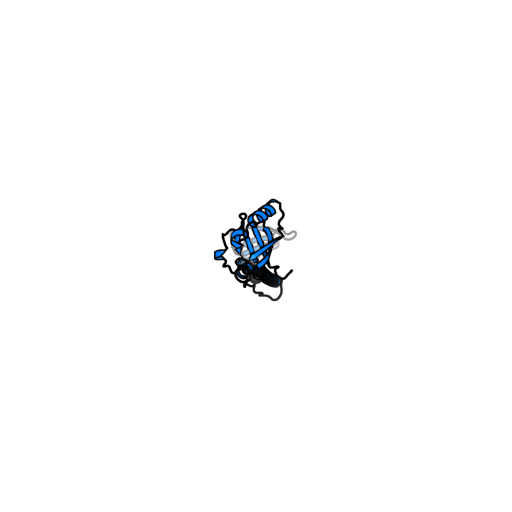.208 5.120 29.985 1.00 84.06 175 SER A CA 1
ATOM 1416 C C . SER A 1 175 ? -30.018 4.404 31.323 1.00 84.06 175 SER A C 1
ATOM 1418 O O . SER A 1 175 ? -29.720 5.035 32.336 1.00 84.06 175 SER A O 1
ATOM 1420 N N . VAL A 1 176 ? -30.171 3.078 31.324 1.00 85.12 176 VAL A N 1
ATOM 1421 C CA . VAL A 1 176 ? -29.929 2.203 32.481 1.00 85.12 176 VAL A CA 1
ATOM 1422 C C . VAL A 1 176 ? -29.167 0.949 32.058 1.00 85.12 176 VAL A C 1
ATOM 1424 O O . VAL A 1 176 ? -29.360 0.444 30.949 1.00 85.12 176 VAL A O 1
ATOM 1427 N N . ASN A 1 177 ? -28.311 0.420 32.935 1.00 83.88 177 ASN A N 1
ATOM 1428 C CA . ASN A 1 177 ? -27.655 -0.867 32.706 1.00 83.88 177 ASN A CA 1
ATOM 1429 C C . ASN A 1 177 ? -28.534 -2.057 33.142 1.00 83.88 177 ASN A C 1
ATOM 1431 O O . ASN A 1 177 ? -29.541 -1.918 33.839 1.00 83.88 177 ASN A O 1
ATOM 1435 N N . LYS A 1 178 ? -28.115 -3.269 32.760 1.00 79.44 178 LYS A N 1
ATOM 1436 C CA . LYS A 1 178 ? -28.788 -4.519 33.148 1.00 79.44 178 LYS A CA 1
ATOM 1437 C C . LYS A 1 178 ? -28.815 -4.729 34.669 1.00 79.44 178 LYS A C 1
ATOM 1439 O O . LYS A 1 178 ? -29.811 -5.230 35.182 1.00 79.44 178 LYS A O 1
ATOM 1444 N N . GLY A 1 179 ? -27.763 -4.304 35.377 1.00 80.00 179 GLY A N 1
ATOM 1445 C CA . GLY A 1 179 ? -27.682 -4.371 36.839 1.00 80.00 179 GLY A CA 1
ATOM 1446 C C . GLY A 1 179 ? -28.815 -3.608 37.531 1.00 80.00 179 GLY A C 1
ATOM 1447 O O . GLY A 1 179 ? -29.403 -4.115 38.483 1.00 80.00 179 GLY A O 1
ATOM 1448 N N . PHE A 1 180 ? -29.207 -2.444 37.001 1.00 83.69 180 PHE A N 1
ATOM 1449 C CA . PHE A 1 180 ? -30.362 -1.686 37.484 1.00 83.69 180 PHE A CA 1
ATOM 1450 C C . PHE A 1 180 ? -31.673 -2.454 37.287 1.00 83.69 180 PHE A C 1
ATOM 1452 O O . PHE A 1 180 ? -32.433 -2.634 38.240 1.00 83.69 180 PHE A O 1
ATOM 1459 N N . CYS A 1 181 ? -31.917 -2.966 36.078 1.00 81.75 181 CYS A N 1
ATOM 1460 C CA . CYS A 1 181 ? -33.121 -3.746 35.785 1.00 81.75 181 CYS A CA 1
ATOM 1461 C C . CYS A 1 181 ? -33.252 -4.976 36.695 1.00 81.75 181 CYS A C 1
ATOM 1463 O O . CYS A 1 181 ? -34.339 -5.260 37.189 1.00 81.75 181 CYS A O 1
ATOM 1465 N N . GLU A 1 182 ? -32.151 -5.683 36.961 1.00 78.56 182 GLU A N 1
ATOM 1466 C CA . GLU A 1 182 ? -32.136 -6.851 37.849 1.00 78.56 182 GLU A CA 1
ATOM 1467 C C . GLU A 1 182 ? -32.293 -6.482 39.336 1.00 78.56 182 GLU A C 1
ATOM 1469 O O . GLU A 1 182 ? -32.933 -7.220 40.088 1.00 78.56 182 GLU A O 1
ATOM 1474 N N . MET A 1 183 ? -31.740 -5.346 39.778 1.00 78.25 183 MET A N 1
ATOM 1475 C CA . MET A 1 183 ? -31.814 -4.888 41.172 1.00 78.25 183 MET A CA 1
ATOM 1476 C C . MET A 1 183 ? -33.213 -4.375 41.550 1.00 78.25 183 MET A C 1
ATOM 1478 O O . MET A 1 183 ? -33.700 -4.654 42.653 1.00 78.25 183 MET A O 1
ATOM 1482 N N . PHE A 1 184 ? -33.869 -3.663 40.631 1.00 80.19 184 PHE A N 1
ATOM 1483 C CA . PHE A 1 184 ? -35.164 -3.014 40.863 1.00 80.19 184 PHE A CA 1
ATOM 1484 C C . PHE A 1 184 ? -36.360 -3.741 40.224 1.00 80.19 184 PHE A C 1
ATOM 1486 O O . PHE A 1 184 ? -37.496 -3.361 40.500 1.00 80.19 184 PHE A O 1
ATOM 1493 N N . ASP A 1 185 ? -36.128 -4.809 39.448 1.00 78.88 185 ASP A N 1
ATOM 1494 C CA . ASP A 1 185 ? -37.151 -5.599 38.733 1.00 78.88 185 ASP A CA 1
ATOM 1495 C C . ASP A 1 185 ? -38.016 -4.736 37.794 1.00 78.88 185 ASP A C 1
ATOM 1497 O O . ASP A 1 185 ? -39.238 -4.859 37.751 1.00 78.88 185 ASP A O 1
ATOM 1501 N N . MET A 1 186 ? -37.363 -3.827 37.064 1.00 81.62 186 MET A N 1
ATOM 1502 C CA . MET A 1 186 ? -37.992 -2.885 36.131 1.00 81.62 186 MET A CA 1
ATOM 1503 C C . MET A 1 186 ? -37.435 -3.059 34.722 1.00 81.62 186 MET A C 1
ATOM 1505 O O . MET A 1 186 ? -36.262 -3.395 34.536 1.00 81.62 186 MET A O 1
ATOM 1509 N N . THR A 1 187 ? -38.253 -2.780 33.710 1.00 82.31 187 THR A N 1
ATOM 1510 C CA . THR A 1 187 ? -37.808 -2.808 32.311 1.00 82.31 187 THR A CA 1
ATOM 1511 C C . THR A 1 187 ? -37.308 -1.439 31.849 1.00 82.31 187 THR A C 1
ATOM 1513 O O . THR A 1 187 ? -37.756 -0.402 32.332 1.00 82.31 187 THR A O 1
ATOM 1516 N N . ILE A 1 188 ? -36.397 -1.415 30.868 1.00 81.88 188 ILE A N 1
ATOM 1517 C CA . ILE A 1 188 ? -35.815 -0.171 30.324 1.00 81.88 188 ILE A CA 1
ATOM 1518 C C . ILE A 1 188 ? -36.916 0.817 29.891 1.00 81.88 188 ILE A C 1
ATOM 1520 O O . ILE A 1 188 ? -36.847 2.005 30.201 1.00 81.88 188 ILE A O 1
ATOM 1524 N N . HIS A 1 189 ? -37.974 0.325 29.237 1.00 80.50 189 HIS A N 1
ATOM 1525 C CA . HIS A 1 189 ? -39.083 1.150 28.743 1.00 80.50 189 HIS A CA 1
ATOM 1526 C C . HIS A 1 189 ? -39.921 1.809 29.845 1.00 80.50 189 HIS A C 1
ATOM 1528 O O . HIS A 1 189 ? -40.574 2.817 29.593 1.00 80.50 189 HIS A O 1
ATOM 1534 N N . GLU A 1 190 ? -39.920 1.260 31.058 1.00 80.00 190 GLU A N 1
ATOM 1535 C CA . GLU A 1 190 ? -40.676 1.817 32.182 1.00 80.00 190 GLU A CA 1
ATOM 1536 C C . GLU A 1 190 ? -39.914 2.923 32.912 1.00 80.00 190 GLU A C 1
ATOM 1538 O O . GLU A 1 190 ? -40.527 3.662 33.686 1.00 80.00 190 GLU A O 1
ATOM 1543 N N . VAL A 1 191 ? -38.604 3.025 32.684 1.00 83.75 191 VAL A N 1
ATOM 1544 C CA . VAL A 1 191 ? -37.680 3.858 33.462 1.00 83.75 191 VAL A CA 1
ATOM 1545 C C . VAL A 1 191 ? -37.173 5.044 32.642 1.00 83.75 191 VAL A C 1
ATOM 1547 O O . VAL A 1 191 ? -37.107 6.160 33.154 1.00 83.75 191 VAL A O 1
ATOM 1550 N N . VAL A 1 192 ? -36.855 4.825 31.363 1.00 86.69 192 VAL A N 1
ATOM 1551 C CA . VAL A 1 192 ? -36.325 5.870 30.476 1.00 86.69 192 VAL A CA 1
ATOM 1552 C C . VAL A 1 192 ? -37.329 7.020 30.326 1.00 86.69 192 VAL A C 1
ATOM 1554 O O . VAL A 1 192 ? -38.515 6.814 30.074 1.00 86.69 192 VAL A O 1
ATOM 1557 N N . GLY A 1 193 ? -36.839 8.249 30.492 1.00 82.81 193 GLY A N 1
ATOM 1558 C CA . GLY A 1 193 ? -37.603 9.493 30.397 1.00 82.81 193 GLY A CA 1
ATOM 1559 C C . GLY A 1 193 ? -38.285 9.946 31.693 1.00 82.81 193 GLY A C 1
ATOM 1560 O O . GLY A 1 193 ? -38.791 11.072 31.737 1.00 82.81 193 GLY A O 1
ATOM 1561 N N . LYS A 1 194 ? -38.292 9.125 32.752 1.00 86.88 194 LYS A N 1
ATOM 1562 C CA . LYS A 1 194 ? -38.844 9.507 34.061 1.00 86.88 194 LYS A CA 1
ATOM 1563 C C . LYS A 1 194 ? -37.798 10.205 34.943 1.00 86.88 194 LYS A C 1
ATOM 1565 O O . LYS A 1 194 ? -36.602 9.958 34.771 1.00 86.88 194 LYS A O 1
ATOM 1570 N N . PRO A 1 195 ? -38.220 11.068 35.883 1.00 86.56 195 PRO A N 1
ATOM 1571 C CA . PRO A 1 195 ? -37.340 11.598 36.922 1.00 86.56 195 PRO A CA 1
ATOM 1572 C C . PRO A 1 195 ? -36.767 10.477 37.794 1.00 86.56 195 PRO A C 1
ATOM 1574 O O . PRO A 1 195 ? -37.478 9.529 38.128 1.00 86.56 195 PRO A O 1
ATOM 1577 N N . VAL A 1 196 ? -35.505 10.602 38.206 1.00 83.69 196 VAL A N 1
ATOM 1578 C CA . VAL A 1 196 ? -34.844 9.595 39.055 1.00 83.69 196 VAL A CA 1
ATOM 1579 C C . VAL A 1 196 ? -35.563 9.377 40.398 1.00 83.69 196 VAL A C 1
ATOM 1581 O O . VAL A 1 196 ? -35.645 8.243 40.868 1.00 83.69 196 VAL A O 1
ATOM 1584 N N . ASP A 1 197 ? -36.152 10.432 40.970 1.00 83.19 197 ASP A N 1
ATOM 1585 C CA . ASP A 1 197 ? -36.888 10.389 42.244 1.00 83.19 197 ASP A CA 1
ATOM 1586 C C . ASP A 1 197 ? -38.114 9.458 42.161 1.00 83.19 197 ASP A C 1
ATOM 1588 O O . ASP A 1 197 ? -38.373 8.667 43.067 1.00 83.19 197 ASP A O 1
ATOM 1592 N N . ASP A 1 198 ? -38.830 9.482 41.031 1.00 82.19 198 ASP A N 1
ATOM 1593 C CA . ASP A 1 198 ? -40.000 8.627 40.791 1.00 82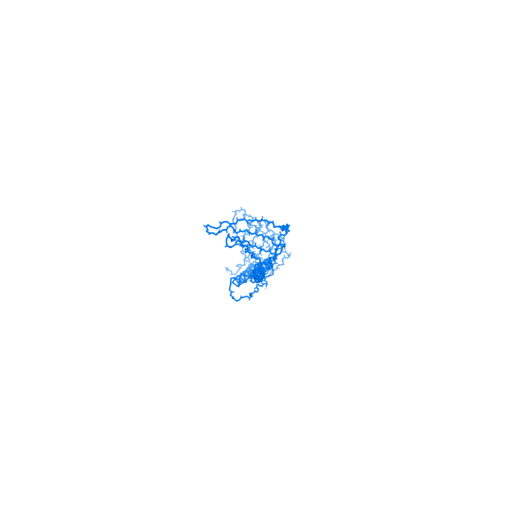.19 198 ASP A CA 1
ATOM 1594 C C . ASP A 1 198 ? -39.599 7.160 40.595 1.00 82.19 198 ASP A C 1
ATOM 1596 O O . ASP A 1 198 ? -40.332 6.238 40.965 1.00 82.19 198 ASP A O 1
ATOM 1600 N N . VAL A 1 199 ? -38.429 6.942 39.993 1.00 81.88 199 VAL A N 1
ATOM 1601 C CA . VAL A 1 199 ? -37.881 5.614 39.705 1.00 81.88 199 VAL A CA 1
ATOM 1602 C C . VAL A 1 199 ? -37.418 4.932 40.993 1.00 81.88 199 VAL A C 1
ATOM 1604 O O . VAL A 1 199 ? -37.741 3.765 41.220 1.00 81.88 199 VAL A O 1
ATOM 1607 N N . LEU A 1 200 ? -36.707 5.661 41.857 1.00 75.94 200 LEU A N 1
ATOM 1608 C CA . LEU A 1 200 ? -36.223 5.151 43.144 1.00 75.94 200 LEU A CA 1
ATOM 1609 C C . LEU A 1 200 ? -37.275 5.234 44.261 1.00 75.94 200 LEU A C 1
ATOM 1611 O O . LEU A 1 200 ? -37.096 4.605 45.303 1.00 75.94 200 LEU A O 1
ATOM 1615 N N . LYS A 1 201 ? -38.395 5.934 44.018 1.00 73.56 201 LYS A N 1
ATOM 1616 C CA . LYS A 1 201 ? -39.472 6.211 44.986 1.00 73.56 201 LYS A CA 1
ATOM 1617 C C . LYS A 1 201 ? -38.970 6.906 46.257 1.00 73.56 201 LYS A C 1
ATOM 1619 O O . LYS A 1 201 ? -39.567 6.736 47.317 1.00 73.56 201 LYS A O 1
ATOM 1624 N N . GLU A 1 202 ? -37.904 7.687 46.122 1.00 70.50 202 GLU A N 1
ATOM 1625 C CA . GLU A 1 202 ? -37.256 8.436 47.195 1.00 70.50 202 GLU A CA 1
ATOM 1626 C C . GLU A 1 202 ? -37.198 9.906 46.783 1.00 70.50 202 GLU A C 1
ATOM 1628 O O . GLU A 1 202 ? -36.762 10.247 45.681 1.00 70.50 202 GLU A O 1
ATOM 1633 N N . THR A 1 203 ? -37.664 10.795 47.653 1.00 67.81 203 THR A N 1
ATOM 1634 C CA . THR A 1 203 ? -37.697 12.231 47.370 1.00 67.81 203 THR A CA 1
ATOM 1635 C C . THR A 1 203 ? -36.420 12.893 47.866 1.00 67.81 203 THR A C 1
ATOM 1637 O O . THR A 1 203 ? -36.107 12.777 49.046 1.00 67.81 203 THR A O 1
ATOM 1640 N N . GLY A 1 204 ? -35.729 13.647 47.008 1.00 69.94 204 GLY A N 1
ATOM 1641 C CA . GLY A 1 204 ? -34.577 14.464 47.416 1.00 69.94 204 GLY A CA 1
ATOM 1642 C C . GLY A 1 204 ? -33.315 14.239 46.591 1.00 69.94 204 GLY A C 1
ATOM 1643 O O . GLY A 1 204 ? -32.498 15.152 46.506 1.00 69.94 204 GLY A O 1
ATOM 1644 N N . ILE A 1 205 ? -33.210 13.108 45.886 1.00 72.94 205 ILE A N 1
ATOM 1645 C CA . ILE A 1 205 ? -32.022 12.727 45.104 1.00 72.94 205 ILE A CA 1
ATOM 1646 C C . ILE A 1 205 ? -31.752 13.743 43.988 1.00 72.94 205 ILE A C 1
ATOM 1648 O O . ILE A 1 205 ? -30.621 14.199 43.819 1.00 72.94 205 ILE A O 1
ATOM 1652 N N . SER A 1 206 ? -32.787 14.174 43.261 1.00 73.88 206 SER A N 1
ATOM 1653 C CA . SER A 1 206 ? -32.635 15.200 42.225 1.00 73.88 206 SER A CA 1
ATOM 1654 C C . SER A 1 206 ? -32.241 16.573 42.784 1.00 73.88 206 SER A C 1
ATOM 1656 O O . SER A 1 206 ? -31.587 17.358 42.099 1.00 73.88 206 SER A O 1
ATOM 1658 N N . THR A 1 207 ? -32.617 16.891 44.023 1.00 74.56 207 THR A N 1
ATOM 1659 C CA . THR A 1 207 ? -32.309 18.178 44.666 1.00 74.56 207 THR A CA 1
ATOM 1660 C C . THR A 1 207 ? -30.898 18.186 45.245 1.00 74.56 207 THR A C 1
ATOM 1662 O O . THR A 1 207 ? -30.149 19.129 44.999 1.00 74.56 207 THR A O 1
ATOM 1665 N N . GLU A 1 208 ? -30.507 17.124 45.946 1.00 76.56 208 GLU A N 1
ATOM 1666 C CA . GLU A 1 208 ? -29.157 16.946 46.485 1.00 76.56 208 GLU A CA 1
ATOM 1667 C C . GLU A 1 208 ? -28.125 16.791 45.368 1.00 76.56 208 GLU A C 1
ATOM 1669 O O . GLU A 1 208 ? -27.084 17.443 45.404 1.00 76.56 208 GLU A O 1
ATOM 1674 N N . GLY A 1 209 ? -28.447 16.029 44.319 1.00 74.88 209 GLY A N 1
ATOM 1675 C CA . GLY A 1 209 ? -27.593 15.895 43.144 1.00 74.88 209 GLY A CA 1
ATOM 1676 C C . GLY A 1 209 ? -27.398 17.220 42.403 1.00 74.88 209 GLY A C 1
ATOM 1677 O O . GLY A 1 209 ? -26.271 17.565 42.051 1.00 74.88 209 GLY A O 1
ATOM 1678 N N . ARG A 1 210 ? -28.465 18.013 42.208 1.00 76.06 210 ARG A N 1
ATOM 1679 C CA . ARG A 1 210 ? -28.345 19.366 41.629 1.00 76.06 210 ARG A CA 1
ATOM 1680 C C . ARG A 1 210 ? -27.466 20.272 42.485 1.00 76.06 210 ARG A C 1
ATOM 1682 O O . ARG A 1 210 ? -26.673 21.032 41.937 1.00 76.06 210 ARG A O 1
ATOM 1689 N N . ASN A 1 211 ? -27.599 20.187 43.807 1.00 75.50 211 ASN A N 1
ATOM 1690 C CA . ASN A 1 211 ? -26.805 20.986 44.731 1.00 75.50 211 ASN A CA 1
ATOM 1691 C C . ASN A 1 211 ? -25.316 20.605 44.673 1.00 75.50 211 ASN A C 1
ATOM 1693 O O . ASN A 1 211 ? -24.466 21.485 44.580 1.00 75.50 211 ASN A O 1
ATOM 1697 N N . ALA A 1 212 ? -25.009 19.308 44.643 1.00 74.06 212 ALA A N 1
ATOM 1698 C CA . ALA A 1 212 ? -23.649 18.782 44.552 1.00 74.06 212 ALA A CA 1
ATOM 1699 C C . ALA A 1 212 ? -22.950 19.195 43.243 1.00 74.06 212 ALA A C 1
ATOM 1701 O O . ALA A 1 212 ? -21.844 19.732 43.268 1.00 74.06 212 ALA A O 1
ATOM 1702 N N . ILE A 1 213 ? -23.644 19.069 42.104 1.00 74.56 213 ILE A N 1
ATOM 1703 C CA . ILE A 1 213 ? -23.136 19.527 40.800 1.00 74.56 213 ILE A CA 1
ATOM 1704 C C . ILE A 1 213 ? -22.899 21.045 40.804 1.00 74.56 213 ILE A C 1
ATOM 1706 O O . ILE A 1 213 ? -21.868 21.506 40.318 1.00 74.56 213 ILE A O 1
ATOM 1710 N N . ALA A 1 214 ? -23.821 21.832 41.371 1.00 72.00 214 ALA A N 1
ATOM 1711 C CA . ALA A 1 214 ? -23.701 23.292 41.419 1.00 72.00 214 ALA A CA 1
ATOM 1712 C C . ALA A 1 214 ? -22.519 23.781 42.276 1.00 72.00 214 ALA A C 1
ATOM 1714 O O . ALA A 1 214 ? -21.958 24.837 41.988 1.00 72.00 214 ALA A O 1
ATOM 1715 N N . HIS A 1 215 ? -22.131 23.018 43.301 1.00 69.81 215 HIS A N 1
ATOM 1716 C CA . HIS A 1 215 ? -20.988 23.327 44.165 1.00 69.81 215 HIS A CA 1
ATOM 1717 C C . HIS A 1 215 ? -19.666 22.720 43.661 1.00 69.81 215 HIS A C 1
ATOM 1719 O O . HIS A 1 215 ? -18.613 23.004 44.225 1.00 69.81 215 HIS A O 1
ATOM 1725 N N . GLY A 1 216 ? -19.695 21.933 42.577 1.00 63.06 216 GLY A N 1
ATOM 1726 C CA . GLY A 1 216 ? -18.524 21.229 42.043 1.00 63.06 216 GLY A CA 1
ATOM 1727 C C . GLY A 1 216 ? -18.145 19.963 42.821 1.00 63.06 216 GLY A C 1
ATOM 1728 O O . GLY A 1 216 ? -17.168 19.300 42.470 1.00 63.06 216 GLY A O 1
ATOM 1729 N N . ASP A 1 217 ? -18.935 19.590 43.828 1.00 60.25 217 ASP A N 1
ATOM 1730 C CA . ASP A 1 217 ? -18.761 18.382 44.626 1.00 60.25 217 ASP A CA 1
ATOM 1731 C C . ASP A 1 217 ? -19.331 17.187 43.852 1.00 60.25 217 ASP A C 1
ATOM 1733 O O . ASP A 1 217 ? -20.464 16.753 44.039 1.00 60.25 217 ASP A O 1
ATOM 1737 N N . CYS A 1 218 ? -18.538 16.636 42.935 1.00 55.56 218 CYS A N 1
ATOM 1738 C CA . CYS A 1 218 ? -18.920 15.485 42.105 1.00 55.56 218 CYS A CA 1
ATOM 1739 C C . CYS A 1 218 ? -18.852 14.143 42.859 1.00 55.56 218 CYS A C 1
ATOM 1741 O O . CYS A 1 218 ? -18.528 13.119 42.263 1.00 55.56 218 CYS A O 1
ATOM 1743 N N . PHE A 1 219 ? -19.086 14.148 44.171 1.00 52.62 219 PHE A N 1
ATOM 1744 C CA . PHE A 1 219 ? -19.094 12.948 45.001 1.00 52.62 219 PHE A CA 1
ATOM 1745 C C . PHE A 1 219 ? -20.142 13.097 46.104 1.00 52.62 219 PHE A C 1
ATOM 1747 O O . PHE A 1 219 ? -19.844 13.484 47.232 1.00 52.62 219 PHE A O 1
ATOM 1754 N N . LEU A 1 220 ? -21.398 12.821 45.755 1.00 60.94 220 LEU A N 1
ATOM 1755 C CA . LEU A 1 220 ? -22.455 12.641 46.743 1.00 60.94 220 LEU A CA 1
ATOM 1756 C C . LEU A 1 220 ? -22.437 11.168 47.149 1.00 60.94 220 LEU A C 1
ATOM 1758 O O . LEU A 1 220 ? -22.702 10.327 46.296 1.00 60.94 220 LEU A O 1
ATOM 1762 N N . ASP A 1 221 ? -22.082 10.875 48.401 1.00 59.62 221 ASP A N 1
ATOM 1763 C CA . ASP A 1 221 ? -22.128 9.526 48.968 1.00 59.62 221 ASP A CA 1
ATOM 1764 C C . ASP A 1 221 ? -23.367 9.402 49.863 1.00 59.62 221 ASP A C 1
ATOM 1766 O O . ASP A 1 221 ? -23.305 9.598 51.079 1.00 59.62 221 ASP A O 1
ATOM 1770 N N . LEU A 1 222 ? -24.528 9.220 49.230 1.00 69.25 222 LEU A N 1
ATOM 1771 C CA . LEU A 1 222 ? -25.806 9.169 49.937 1.00 69.25 222 LEU A CA 1
ATOM 1772 C C . LEU A 1 222 ? -26.170 7.715 50.236 1.00 69.25 222 LEU A C 1
ATOM 1774 O O . LEU A 1 222 ? -26.293 6.899 49.320 1.00 69.25 222 LEU A O 1
ATOM 1778 N N . GLU A 1 223 ? -26.399 7.405 51.510 1.00 73.69 223 GLU A N 1
ATOM 1779 C CA . GLU A 1 223 ? -27.055 6.161 51.905 1.00 73.69 223 GLU A CA 1
ATOM 1780 C C . GLU A 1 223 ? -28.571 6.380 51.900 1.00 73.69 223 GLU A C 1
ATOM 1782 O O . GLU A 1 223 ? -29.085 7.168 52.694 1.00 73.69 223 GLU A O 1
ATOM 1787 N N . CYS A 1 224 ? -29.297 5.680 51.027 1.00 71.31 224 CYS A N 1
ATOM 1788 C CA . CYS A 1 224 ? -30.759 5.675 51.049 1.00 71.31 224 CYS A CA 1
ATOM 1789 C C . CYS A 1 224 ? -31.313 4.273 51.314 1.00 71.31 224 CYS A C 1
ATOM 1791 O O . CYS A 1 224 ? -30.742 3.252 50.920 1.00 71.31 224 CYS A O 1
ATOM 1793 N N . GLU A 1 225 ? -32.448 4.215 52.007 1.00 69.31 225 GLU A N 1
ATOM 1794 C CA . GLU A 1 225 ? -33.154 2.967 52.276 1.00 69.31 225 GLU A CA 1
ATOM 1795 C C . GLU A 1 225 ? -34.314 2.820 51.296 1.00 69.31 225 GLU A C 1
ATOM 1797 O O . GLU A 1 225 ? -35.376 3.406 51.479 1.00 69.31 225 GLU A O 1
ATOM 1802 N N . CYS A 1 226 ? -34.143 1.992 50.271 1.00 68.75 226 CYS A N 1
ATOM 1803 C CA . CYS A 1 226 ? -35.214 1.725 49.318 1.00 68.75 226 CYS A CA 1
ATOM 1804 C C . CYS A 1 226 ? -35.851 0.352 49.564 1.00 68.75 226 CYS A C 1
ATOM 1806 O O . CYS A 1 226 ? -35.289 -0.536 50.215 1.00 68.75 226 CYS A O 1
ATOM 1808 N N . ARG A 1 227 ? -37.045 0.145 49.003 1.00 65.12 227 ARG A N 1
ATOM 1809 C CA . ARG A 1 227 ? -37.731 -1.149 49.040 1.00 65.12 227 ARG A CA 1
ATOM 1810 C C . ARG A 1 227 ? -37.841 -1.728 47.637 1.00 65.12 227 ARG A C 1
ATOM 1812 O O . ARG A 1 227 ? -38.592 -1.212 46.812 1.00 65.12 227 ARG A O 1
ATOM 1819 N N . SER A 1 228 ? -37.150 -2.839 47.391 1.00 66.56 228 SER A N 1
ATOM 1820 C CA . SER A 1 228 ? -37.335 -3.615 46.161 1.00 66.56 228 SER A CA 1
ATOM 1821 C C . SER A 1 228 ? -38.585 -4.499 46.269 1.00 66.56 228 SER A C 1
ATOM 1823 O O . SER A 1 228 ? -38.798 -5.112 47.323 1.00 66.56 228 SER A O 1
ATOM 1825 N N . PRO A 1 229 ? -39.385 -4.638 45.191 1.00 60.50 229 PRO A N 1
ATOM 1826 C CA . PRO A 1 229 ? -40.541 -5.537 45.157 1.00 60.50 229 PRO A CA 1
ATOM 1827 C C . PRO A 1 229 ? -40.203 -7.001 45.483 1.00 60.50 229 PRO A C 1
ATOM 1829 O O . PRO A 1 229 ? -41.026 -7.695 46.073 1.00 60.50 229 PRO A O 1
ATOM 1832 N N . LYS A 1 230 ? -38.994 -7.465 45.127 1.00 60.94 230 LYS A N 1
ATOM 1833 C CA . LYS A 1 230 ? -38.546 -8.859 45.316 1.00 60.94 230 LYS A CA 1
ATOM 1834 C C . LYS A 1 230 ? -37.593 -9.064 46.493 1.00 60.94 230 LYS A C 1
ATOM 1836 O O . LYS A 1 230 ? -37.624 -10.126 47.105 1.00 60.94 230 LYS A O 1
ATOM 1841 N N . LYS A 1 231 ? -36.729 -8.087 46.796 1.00 61.22 231 LYS A N 1
ATOM 1842 C CA . LYS A 1 231 ? -35.637 -8.240 47.782 1.00 61.22 231 LYS A CA 1
ATOM 1843 C C . LYS A 1 231 ? -35.896 -7.577 49.139 1.00 61.22 231 LYS A C 1
ATOM 1845 O O . LYS A 1 231 ? -35.066 -7.687 50.033 1.00 61.22 231 LYS A O 1
ATOM 1850 N N . GLY A 1 232 ? -37.049 -6.933 49.334 1.00 68.19 232 GLY A N 1
ATOM 1851 C CA . GLY A 1 232 ? -37.375 -6.287 50.605 1.00 68.19 232 GLY A CA 1
ATOM 1852 C C . GLY A 1 232 ? -36.610 -4.976 50.810 1.00 68.19 232 GLY A C 1
ATOM 1853 O O . GLY A 1 232 ? -36.379 -4.238 49.852 1.00 68.19 232 GLY A O 1
ATOM 1854 N N . LYS A 1 233 ? -36.293 -4.642 52.067 1.00 74.31 233 LYS A N 1
ATOM 1855 C CA . LYS A 1 233 ? -35.589 -3.403 52.432 1.00 74.31 233 LYS A CA 1
ATOM 1856 C C . LYS A 1 233 ? -34.113 -3.522 52.039 1.00 74.31 233 LYS A C 1
ATOM 1858 O O . LYS A 1 233 ? -33.478 -4.501 52.413 1.00 74.31 233 LYS A O 1
ATOM 1863 N N . MET A 1 234 ? -33.591 -2.549 51.301 1.00 73.19 234 MET A N 1
ATOM 1864 C CA . MET A 1 234 ? -32.194 -2.498 50.871 1.00 73.19 234 MET A CA 1
ATOM 1865 C C . MET A 1 234 ? -31.581 -1.165 51.285 1.00 73.19 234 MET A C 1
ATOM 1867 O O . MET A 1 234 ? -32.224 -0.126 51.136 1.00 73.19 234 MET A O 1
ATOM 1871 N N . VAL A 1 235 ? -30.340 -1.196 51.762 1.00 76.00 235 VAL A N 1
ATOM 1872 C CA . VAL A 1 235 ? -29.531 0.014 51.939 1.00 76.00 235 VAL A CA 1
ATOM 1873 C C . VAL A 1 235 ? -28.685 0.187 50.689 1.00 76.00 235 VAL A C 1
ATOM 1875 O O . VAL A 1 235 ? -27.927 -0.712 50.311 1.00 76.00 235 VAL A O 1
ATOM 1878 N N . LEU A 1 236 ? -28.865 1.321 50.024 1.00 77.62 236 LEU A N 1
ATOM 1879 C CA . LEU A 1 236 ? -28.180 1.660 48.793 1.00 77.62 236 LEU A CA 1
ATOM 1880 C C . LEU A 1 236 ? -27.187 2.780 49.041 1.00 77.62 236 LEU A C 1
ATOM 1882 O O . LEU A 1 236 ? -27.518 3.774 49.680 1.00 77.62 236 LEU A O 1
ATOM 1886 N N . LYS A 1 237 ? -26.001 2.618 48.473 1.00 79.62 237 LYS A N 1
ATOM 1887 C CA . LYS A 1 237 ? -24.984 3.647 48.358 1.00 79.62 237 LYS A CA 1
ATOM 1888 C C . LYS A 1 237 ? -25.097 4.275 46.972 1.00 79.62 237 LYS A C 1
ATOM 1890 O O . LYS A 1 237 ? -24.942 3.577 45.967 1.00 79.62 237 LYS A O 1
ATOM 1895 N N . LEU A 1 238 ? -25.417 5.561 46.916 1.00 80.38 238 LEU A N 1
ATOM 1896 C CA . LEU A 1 238 ? -25.522 6.331 45.681 1.00 80.38 238 LEU A CA 1
ATOM 1897 C C . LEU A 1 238 ? -24.222 7.100 45.475 1.00 80.38 238 LEU A C 1
ATOM 1899 O O . LEU A 1 238 ? -23.767 7.777 46.387 1.00 80.38 238 LEU A O 1
ATOM 1903 N N . SER A 1 239 ? -23.637 7.013 44.285 1.00 80.19 239 SER A N 1
ATOM 1904 C CA . SER A 1 239 ? -22.468 7.797 43.889 1.00 80.19 239 SER A CA 1
ATOM 1905 C C . SER A 1 239 ? -22.741 8.477 42.558 1.00 80.19 239 SER A C 1
ATOM 1907 O O . SER A 1 239 ? -23.063 7.824 41.565 1.00 80.19 239 SER A O 1
ATOM 1909 N N . LEU A 1 240 ? -22.636 9.801 42.545 1.00 80.31 240 LEU A N 1
ATOM 1910 C CA . LEU A 1 240 ? -22.945 10.630 41.385 1.00 80.31 240 LEU A CA 1
ATOM 1911 C C . LEU A 1 240 ? -21.662 11.196 40.782 1.00 80.31 240 LEU A C 1
ATOM 1913 O O . LEU A 1 240 ? -20.801 11.666 41.513 1.00 80.31 240 LEU A O 1
ATOM 1917 N N . THR A 1 241 ? -21.532 11.170 39.458 1.00 79.31 241 THR A N 1
ATOM 1918 C CA . THR A 1 241 ? -20.380 11.720 38.731 1.00 79.31 241 THR A CA 1
ATOM 1919 C C . THR A 1 241 ? -20.863 12.550 37.542 1.00 79.31 241 THR A C 1
ATOM 1921 O O . THR A 1 241 ? -21.599 12.044 36.696 1.00 79.31 241 THR A O 1
ATOM 1924 N N . ASP A 1 242 ? -20.456 13.820 37.469 1.00 79.06 242 ASP A N 1
ATOM 1925 C CA . ASP A 1 242 ? -20.777 14.713 36.344 1.00 79.06 242 ASP A CA 1
ATOM 1926 C C . ASP A 1 242 ? -19.791 14.497 35.183 1.00 79.06 242 ASP A C 1
ATOM 1928 O O . ASP A 1 242 ? -18.574 14.579 35.371 1.00 79.06 242 ASP A O 1
ATOM 1932 N N . MET A 1 243 ? -20.301 14.239 33.976 1.00 75.94 243 MET A N 1
ATOM 1933 C CA . MET A 1 243 ? -19.500 14.196 32.753 1.00 75.94 243 MET A CA 1
ATOM 1934 C C . MET A 1 243 ? -19.636 15.522 32.003 1.00 75.94 243 MET A C 1
ATOM 1936 O O . MET A 1 243 ? -20.490 15.691 31.129 1.00 75.94 243 MET A O 1
ATOM 1940 N N . GLN A 1 244 ? -18.739 16.459 32.321 1.00 69.44 244 GLN A N 1
ATOM 1941 C CA . GLN A 1 244 ? -18.754 17.820 31.770 1.00 69.44 244 GLN A CA 1
ATOM 1942 C C . GLN A 1 244 ? -18.675 17.871 30.232 1.00 69.44 244 GLN A C 1
ATOM 1944 O O . GLN A 1 244 ? -19.244 18.783 29.640 1.00 69.44 244 GLN A O 1
ATOM 1949 N N . ASP A 1 245 ? -18.045 16.883 29.587 1.00 70.19 245 ASP A N 1
ATOM 1950 C CA . ASP A 1 245 ? -17.876 16.834 28.126 1.00 70.19 245 ASP A CA 1
ATOM 1951 C C . ASP A 1 245 ? -19.158 16.475 27.348 1.00 70.19 245 ASP A C 1
ATOM 1953 O O . ASP A 1 245 ? -19.239 16.754 26.153 1.00 70.19 245 ASP A O 1
ATOM 1957 N N . VAL A 1 246 ? -20.146 15.835 27.990 1.00 71.31 246 VAL A N 1
ATOM 1958 C CA . VAL A 1 246 ? -21.333 15.269 27.307 1.00 71.31 246 VAL A CA 1
ATOM 1959 C C . VAL A 1 246 ? -22.652 15.836 27.856 1.00 71.31 246 VAL A C 1
ATOM 1961 O O . VAL A 1 246 ? -23.720 15.483 27.375 1.00 71.31 246 VAL A O 1
ATOM 1964 N N . GLU A 1 247 ? -22.596 16.747 28.835 1.00 76.81 247 GLU A N 1
ATOM 1965 C CA . GLU A 1 247 ? -23.774 17.267 29.559 1.00 76.81 247 GLU A CA 1
ATOM 1966 C C . GLU A 1 247 ? -24.654 16.168 30.191 1.00 76.81 247 GLU A C 1
ATOM 1968 O O . GLU A 1 247 ? -25.862 16.339 30.374 1.00 76.81 247 GLU A O 1
ATOM 1973 N N . GLU A 1 248 ? -24.039 15.050 30.577 1.00 82.81 248 GLU A N 1
ATOM 1974 C CA . GLU A 1 248 ? -24.706 13.903 31.194 1.00 82.81 248 GLU A CA 1
ATOM 1975 C C . GLU A 1 248 ? -24.170 13.641 32.602 1.00 82.81 248 GLU A C 1
ATOM 1977 O O . GLU A 1 248 ? -23.014 13.914 32.925 1.00 82.81 248 GLU A O 1
ATOM 1982 N N . VAL A 1 249 ? -25.023 13.070 33.447 1.00 82.69 249 VAL A N 1
ATOM 1983 C CA . VAL A 1 249 ? -24.703 12.724 34.830 1.00 82.69 249 VAL A CA 1
ATOM 1984 C C . VAL A 1 249 ? -24.811 11.216 34.994 1.00 82.69 249 VAL A C 1
ATOM 1986 O O . VAL A 1 249 ? -25.844 10.624 34.692 1.00 82.69 249 VAL A O 1
ATOM 1989 N N . VAL A 1 250 ? -23.760 10.579 35.502 1.00 84.62 250 VAL A N 1
ATOM 1990 C CA . VAL A 1 250 ? -23.762 9.141 35.780 1.00 84.62 250 VAL A CA 1
ATOM 1991 C C . VAL A 1 250 ? -24.064 8.919 37.257 1.00 84.62 250 VAL A C 1
ATOM 1993 O O . VAL A 1 250 ? -23.366 9.440 38.125 1.00 84.62 250 VAL A O 1
ATOM 1996 N N . LEU A 1 251 ? -25.099 8.132 37.539 1.00 83.94 251 LEU A N 1
ATOM 1997 C CA . LEU A 1 251 ? -25.470 7.693 38.879 1.00 83.94 251 LEU A CA 1
ATOM 1998 C C . LEU A 1 251 ? -25.180 6.197 39.020 1.00 83.94 251 LEU A C 1
ATOM 2000 O O . LEU A 1 251 ? -25.735 5.372 38.292 1.00 83.94 251 LEU A O 1
ATOM 2004 N N . VAL A 1 252 ? -24.327 5.853 39.977 1.00 83.88 252 VAL A N 1
ATOM 2005 C CA . VAL A 1 252 ? -24.013 4.475 40.360 1.00 83.88 252 VAL A CA 1
ATOM 2006 C C . VAL A 1 252 ? -24.709 4.163 41.678 1.00 83.88 252 VAL A C 1
ATOM 2008 O O . VAL A 1 252 ? -24.659 4.950 42.619 1.00 83.88 252 VAL A O 1
ATOM 2011 N N . ILE A 1 253 ? -25.366 3.011 41.733 1.00 82.00 253 ILE A N 1
ATOM 2012 C CA . ILE A 1 253 ? -26.115 2.521 42.883 1.00 82.00 253 ILE A CA 1
ATOM 2013 C C . ILE A 1 253 ? -25.538 1.165 43.289 1.00 82.00 253 ILE A C 1
ATOM 2015 O O . ILE A 1 253 ? -25.615 0.185 42.540 1.00 82.00 253 ILE A O 1
ATOM 2019 N N . GLU A 1 254 ? -24.988 1.094 44.495 1.00 78.69 254 GLU A N 1
ATOM 2020 C CA . GLU A 1 254 ? -24.471 -0.140 45.084 1.00 78.69 254 GLU A CA 1
ATOM 2021 C C . GLU A 1 254 ? -25.365 -0.596 46.235 1.00 78.69 254 GLU A C 1
ATOM 2023 O O . GLU A 1 254 ? -25.796 0.206 47.058 1.00 78.69 254 GLU A O 1
ATOM 2028 N N . ASN A 1 255 ? -25.652 -1.894 46.315 1.00 75.44 255 ASN A N 1
ATOM 2029 C CA . ASN A 1 255 ? -26.384 -2.457 47.444 1.00 75.44 255 ASN A CA 1
ATOM 2030 C C . ASN A 1 255 ? -25.392 -2.866 48.539 1.00 75.44 255 ASN A C 1
ATOM 2032 O O . ASN A 1 255 ? -24.581 -3.765 48.326 1.00 75.44 255 ASN A O 1
ATOM 2036 N N . ILE A 1 256 ? -25.491 -2.238 49.709 1.00 74.75 256 ILE A N 1
ATOM 2037 C CA . ILE A 1 256 ? -24.608 -2.476 50.862 1.00 74.75 256 ILE A CA 1
ATOM 2038 C C . ILE A 1 256 ? -25.336 -3.150 52.035 1.00 74.75 256 ILE A C 1
ATOM 2040 O O . ILE A 1 256 ? -24.853 -3.135 53.164 1.00 74.75 256 ILE A O 1
ATOM 2044 N N . THR A 1 257 ? -26.495 -3.770 51.782 1.00 68.44 257 THR A N 1
ATOM 2045 C CA . THR A 1 257 ? -27.363 -4.358 52.824 1.00 68.44 257 THR A CA 1
ATOM 2046 C C . THR A 1 257 ? -26.665 -5.450 53.652 1.00 68.44 257 THR A C 1
ATOM 2048 O O . THR A 1 257 ? -27.021 -5.638 54.808 1.00 68.44 257 THR A O 1
ATOM 2051 N N . GLU A 1 258 ? -25.659 -6.141 53.101 1.00 57.84 258 GLU A N 1
ATOM 2052 C CA . GLU A 1 258 ? -24.888 -7.198 53.791 1.00 57.84 258 GLU A CA 1
ATOM 2053 C C . GLU A 1 258 ? -23.579 -6.707 54.447 1.00 57.84 258 GLU A C 1
ATOM 2055 O O . GLU A 1 258 ? -22.852 -7.506 55.029 1.00 57.84 258 GLU A O 1
ATOM 2060 N N . ILE A 1 259 ? -23.251 -5.410 54.361 1.00 53.12 259 ILE A N 1
ATOM 2061 C CA . ILE A 1 259 ? -21.973 -4.848 54.852 1.00 53.12 259 ILE A CA 1
ATOM 2062 C C . ILE A 1 259 ? -22.113 -4.241 56.273 1.00 53.12 259 ILE A C 1
ATOM 2064 O O . ILE A 1 259 ? -21.168 -3.651 56.796 1.00 53.12 259 ILE A O 1
ATOM 2068 N N . LYS A 1 260 ? -23.262 -4.415 56.941 1.00 39.62 260 LYS A N 1
ATOM 2069 C CA . LYS A 1 260 ? -23.484 -4.008 58.344 1.00 39.62 260 LYS A CA 1
ATOM 2070 C C . LYS A 1 260 ? -23.649 -5.199 59.280 1.00 39.62 260 LYS A C 1
ATOM 2072 O O . LYS A 1 260 ? -24.399 -6.130 58.921 1.00 39.62 260 LYS A O 1
#

Radius of gyration: 54.18 Å; chains: 1; bounding box: 102×37×152 Å

pLDDT: mean 75.28, std 16.96, range [26.11, 98.25]